Protein AF-A0A812P8D4-F1 (afdb_monomer_lite)

Sequence (236 aa):
AAAAAAARRVVSSLGTEASYVTLGQAGAQQSFLAECPEEKAFQLVPHWAESGLGGSDLPGGADVEECEAIGGYLGDAFVVLADAPEETLAIAGEQGAALVPVFAGTPPPQVLPVRAPWFATQEQWKLLLDQGASPDKVAAACASVLTTFGAHHKAVAEPENCDELWYADPDADRWAQLAETGAQPPPDVSKGNLRLQGSFSGKATTHSHQMDVNVGVDFEMPSKVAAKTMKQLSDS

Structure (mmCIF, N/CA/C/O backbone):
data_AF-A0A812P8D4-F1
#
_entry.id   AF-A0A812P8D4-F1
#
loop_
_atom_site.group_PDB
_atom_site.id
_atom_site.type_symbol
_atom_site.label_atom_id
_atom_site.label_alt_id
_atom_site.label_comp_id
_atom_site.label_asym_id
_atom_site.label_entity_id
_atom_site.label_seq_id
_atom_site.pdbx_PDB_ins_code
_atom_site.Cartn_x
_atom_site.Cartn_y
_atom_site.Cartn_z
_atom_site.occupancy
_atom_site.B_iso_or_equiv
_atom_site.auth_seq_id
_atom_site.auth_comp_id
_atom_site.auth_asym_id
_atom_site.auth_atom_id
_atom_site.pdbx_PDB_model_num
ATOM 1 N N . ALA A 1 1 ? 9.602 13.098 4.456 1.00 85.69 1 ALA A N 1
ATOM 2 C CA . ALA A 1 1 ? 9.269 12.968 5.896 1.00 85.69 1 ALA A CA 1
ATOM 3 C C . ALA A 1 1 ? 8.082 12.031 6.128 1.00 85.69 1 ALA A C 1
ATOM 5 O O . ALA A 1 1 ? 8.255 11.051 6.838 1.00 85.69 1 ALA A O 1
ATOM 6 N N . ALA A 1 2 ? 6.917 12.288 5.517 1.00 90.81 2 ALA A N 1
ATOM 7 C CA . ALA A 1 2 ? 5.731 11.432 5.647 1.00 90.81 2 ALA A CA 1
ATOM 8 C C . ALA A 1 2 ? 5.973 9.975 5.221 1.00 90.81 2 ALA A C 1
ATOM 10 O O . ALA A 1 2 ? 5.689 9.072 5.998 1.00 90.81 2 ALA A O 1
ATOM 11 N N . ALA A 1 3 ? 6.594 9.762 4.053 1.00 92.94 3 ALA A N 1
ATOM 12 C CA . ALA A 1 3 ? 6.932 8.428 3.551 1.00 92.94 3 ALA A CA 1
ATOM 13 C C . ALA A 1 3 ? 7.802 7.619 4.535 1.00 92.94 3 ALA A C 1
ATOM 15 O O . ALA A 1 3 ? 7.437 6.511 4.902 1.00 92.94 3 ALA A O 1
ATOM 16 N N . ALA A 1 4 ? 8.890 8.207 5.047 1.00 94.94 4 ALA A N 1
ATOM 17 C CA . ALA A 1 4 ? 9.755 7.554 6.036 1.00 94.94 4 ALA A CA 1
ATOM 18 C C . ALA A 1 4 ? 9.031 7.263 7.366 1.00 94.94 4 ALA A C 1
ATOM 20 O O . ALA A 1 4 ? 9.201 6.204 7.966 1.00 94.94 4 ALA A O 1
ATOM 21 N N . ALA A 1 5 ? 8.195 8.192 7.846 1.00 96.00 5 ALA A N 1
ATOM 22 C CA . ALA A 1 5 ? 7.408 7.966 9.057 1.00 96.00 5 ALA A CA 1
ATOM 23 C C . ALA A 1 5 ? 6.414 6.807 8.873 1.00 96.00 5 ALA A C 1
ATOM 25 O O . ALA A 1 5 ? 6.307 5.954 9.757 1.00 96.00 5 ALA A O 1
ATOM 26 N N . ALA A 1 6 ? 5.729 6.762 7.725 1.00 95.06 6 ALA A N 1
ATOM 27 C CA . ALA A 1 6 ? 4.832 5.674 7.358 1.00 95.06 6 ALA A CA 1
ATOM 28 C C . ALA A 1 6 ? 5.590 4.346 7.286 1.00 95.06 6 ALA A C 1
ATOM 30 O O . ALA A 1 6 ? 5.195 3.410 7.972 1.00 95.06 6 ALA A O 1
ATOM 31 N N . ALA A 1 7 ? 6.716 4.294 6.570 1.00 95.75 7 ALA A N 1
ATOM 32 C CA . ALA A 1 7 ? 7.549 3.101 6.454 1.00 95.75 7 ALA A CA 1
ATOM 33 C C . ALA A 1 7 ? 7.937 2.531 7.822 1.00 95.75 7 ALA A C 1
ATOM 35 O O . ALA A 1 7 ? 7.608 1.384 8.112 1.00 95.75 7 ALA A O 1
ATOM 36 N N . ARG A 1 8 ? 8.504 3.350 8.721 1.00 97.12 8 ARG A N 1
ATOM 37 C CA . ARG A 1 8 ? 8.854 2.909 10.084 1.00 97.12 8 ARG A CA 1
ATOM 38 C C . ARG A 1 8 ? 7.685 2.273 10.822 1.00 97.12 8 ARG A C 1
ATOM 40 O O . ARG A 1 8 ? 7.847 1.237 11.461 1.00 97.12 8 ARG A O 1
ATOM 47 N N . ARG A 1 9 ? 6.510 2.908 10.767 1.00 97.50 9 ARG A N 1
ATOM 48 C CA . ARG A 1 9 ? 5.313 2.426 11.468 1.00 97.50 9 ARG A CA 1
ATOM 49 C C . ARG A 1 9 ? 4.752 1.160 10.836 1.00 97.50 9 ARG A C 1
ATOM 51 O O . ARG A 1 9 ? 4.328 0.266 11.568 1.00 97.50 9 ARG A O 1
ATOM 58 N N . VAL A 1 10 ? 4.755 1.074 9.510 1.00 96.50 10 VAL A N 1
ATOM 59 C CA . VAL A 1 10 ? 4.272 -0.092 8.764 1.00 96.50 10 VAL A CA 1
ATOM 60 C C . VAL A 1 10 ? 5.186 -1.287 9.018 1.00 96.50 10 VAL A C 1
ATOM 62 O O . VAL A 1 10 ? 4.693 -2.332 9.430 1.00 96.50 10 VAL A O 1
ATOM 65 N N . VAL A 1 11 ? 6.503 -1.113 8.895 1.00 96.31 11 VAL A N 1
ATOM 66 C CA . VAL A 1 11 ? 7.512 -2.142 9.203 1.00 96.31 11 VAL A CA 1
ATOM 67 C C . VAL A 1 11 ? 7.374 -2.640 10.639 1.00 96.31 11 VAL A C 1
ATOM 69 O O . VAL A 1 11 ? 7.309 -3.845 10.867 1.00 96.31 11 VAL A O 1
ATOM 72 N N . SER A 1 12 ? 7.231 -1.737 11.618 1.00 96.69 12 SER A N 1
ATOM 73 C CA . SER A 1 12 ? 7.064 -2.159 13.015 1.00 96.69 12 SER A CA 1
ATOM 74 C C . SER A 1 12 ? 5.757 -2.911 13.284 1.00 96.69 12 SER A C 1
ATOM 76 O O . SER A 1 12 ? 5.695 -3.669 14.246 1.00 96.69 12 SER A O 1
ATOM 78 N N . SER A 1 13 ? 4.709 -2.670 12.486 1.00 96.25 13 SER A N 1
ATOM 79 C CA . SER A 1 13 ? 3.371 -3.232 12.732 1.00 96.25 13 SER A CA 1
ATOM 80 C C . SER A 1 13 ? 3.123 -4.536 11.976 1.00 96.25 13 SER A C 1
ATOM 82 O O . SER A 1 13 ? 2.518 -5.446 12.533 1.00 96.25 13 SER A O 1
ATOM 84 N N . LEU A 1 14 ? 3.598 -4.644 10.731 1.00 93.94 14 LEU A N 1
ATOM 85 C CA . LEU A 1 14 ? 3.427 -5.844 9.902 1.00 93.94 14 LEU A CA 1
ATOM 86 C C . LEU A 1 14 ? 4.504 -6.908 10.168 1.00 93.94 14 LEU A C 1
ATOM 88 O O . LEU A 1 14 ? 4.294 -8.084 9.876 1.00 93.94 14 LEU A O 1
ATOM 92 N N . GLY A 1 15 ? 5.647 -6.520 10.740 1.00 91.44 15 GLY A N 1
ATOM 93 C CA . GLY A 1 15 ? 6.720 -7.446 11.089 1.00 91.44 15 GLY A CA 1
ATOM 94 C C . GLY A 1 15 ? 7.331 -8.136 9.865 1.00 91.44 15 GLY A C 1
ATOM 95 O O . GLY A 1 15 ? 7.587 -7.507 8.843 1.00 91.44 15 GLY A O 1
ATOM 96 N N . THR A 1 16 ? 7.59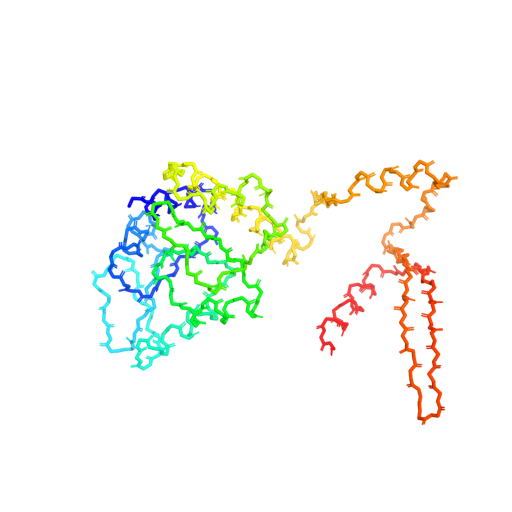6 -9.439 9.979 1.00 91.38 16 THR A N 1
ATOM 97 C CA . THR A 1 16 ? 8.313 -10.236 8.964 1.00 91.38 16 THR A CA 1
ATOM 98 C C . THR A 1 16 ? 7.442 -10.740 7.816 1.00 91.38 16 THR A C 1
ATOM 100 O O . THR A 1 16 ? 7.966 -11.330 6.869 1.00 91.38 16 THR A O 1
ATOM 103 N N . GLU A 1 17 ? 6.131 -10.531 7.895 1.00 89.44 17 GLU A N 1
ATOM 104 C CA . GLU A 1 17 ? 5.157 -11.088 6.951 1.00 89.44 17 GLU A CA 1
ATOM 105 C C . GLU A 1 17 ? 5.049 -10.267 5.659 1.00 89.44 17 GLU A C 1
ATOM 107 O O . GLU A 1 17 ? 4.579 -10.773 4.646 1.00 89.44 17 GLU A O 1
ATOM 112 N N . ALA A 1 18 ? 5.509 -9.013 5.669 1.00 94.62 18 ALA A N 1
ATOM 113 C CA . ALA A 1 18 ? 5.430 -8.123 4.517 1.00 94.62 18 ALA A CA 1
ATOM 114 C C . ALA A 1 18 ? 6.727 -8.118 3.691 1.00 94.62 18 ALA A C 1
ATOM 116 O O . ALA A 1 18 ? 7.834 -8.251 4.223 1.00 94.62 18 ALA A O 1
ATOM 117 N N . SER A 1 19 ? 6.567 -7.915 2.385 1.00 96.75 19 SER A N 1
ATOM 118 C CA . SER A 1 19 ? 7.623 -7.495 1.463 1.00 96.75 19 SER A CA 1
ATOM 119 C C . SER A 1 19 ? 7.234 -6.142 0.874 1.00 96.75 19 SER A C 1
ATOM 121 O O . SER A 1 19 ? 6.054 -5.872 0.652 1.00 96.75 19 SER A O 1
ATOM 123 N N . TYR A 1 20 ? 8.221 -5.289 0.635 1.00 96.81 20 TYR A N 1
ATOM 124 C CA . TYR A 1 20 ? 8.037 -3.909 0.204 1.00 96.81 20 TYR A CA 1
ATOM 125 C C . TYR A 1 20 ? 8.597 -3.755 -1.199 1.00 96.81 20 TYR A C 1
ATOM 127 O O . TYR A 1 20 ? 9.785 -3.980 -1.409 1.00 96.81 20 TYR A O 1
ATOM 135 N N . VAL A 1 21 ? 7.752 -3.371 -2.149 1.00 96.81 21 VAL A N 1
ATOM 136 C CA . VAL A 1 21 ? 8.140 -3.159 -3.546 1.00 96.81 21 VAL A CA 1
ATOM 137 C C . VAL A 1 21 ? 7.928 -1.688 -3.888 1.00 96.81 21 VAL A C 1
ATOM 139 O O . VAL A 1 21 ? 6.885 -1.126 -3.552 1.00 96.81 21 VAL A O 1
ATOM 142 N N . THR A 1 22 ? 8.901 -1.051 -4.539 1.00 95.69 22 THR A N 1
ATOM 143 C CA . THR A 1 22 ? 8.714 0.275 -5.156 1.00 95.69 22 THR A CA 1
ATOM 144 C C . THR A 1 22 ? 9.184 0.279 -6.607 1.00 95.69 22 THR A C 1
ATOM 146 O O . THR A 1 22 ? 9.680 -0.736 -7.084 1.00 95.69 22 THR A O 1
ATOM 149 N N . LEU A 1 23 ? 9.017 1.393 -7.320 1.00 94.06 23 LEU A N 1
ATOM 150 C CA . LEU A 1 23 ? 9.326 1.531 -8.749 1.00 94.06 23 LEU A CA 1
ATOM 151 C C . LEU A 1 23 ? 10.733 2.109 -8.996 1.00 94.06 23 LEU A C 1
ATOM 153 O O . LEU A 1 23 ? 11.000 2.690 -10.047 1.00 94.06 23 LEU A O 1
ATOM 157 N N . GLY A 1 24 ? 11.625 2.041 -8.002 1.00 88.44 24 GLY A N 1
ATOM 158 C CA . GLY A 1 24 ? 13.007 2.503 -8.140 1.00 88.44 24 GLY A CA 1
ATOM 159 C C . GLY A 1 24 ? 13.172 4.022 -8.246 1.00 88.44 24 GLY A C 1
ATOM 160 O O . GLY A 1 24 ? 14.229 4.489 -8.668 1.00 88.44 24 GLY A O 1
ATOM 161 N N . GLN A 1 25 ? 12.163 4.820 -7.877 1.00 89.31 25 GLN A N 1
ATOM 162 C CA . GLN A 1 25 ? 12.226 6.278 -8.014 1.00 89.31 25 GLN A CA 1
ATOM 163 C C . GLN A 1 25 ? 12.867 6.951 -6.785 1.00 89.31 25 GLN A C 1
ATOM 165 O O . GLN A 1 25 ? 12.630 6.593 -5.626 1.00 89.31 25 GLN A O 1
ATOM 170 N N . ALA A 1 26 ? 13.688 7.974 -7.024 1.00 91.00 26 ALA A N 1
ATOM 171 C CA . ALA A 1 26 ? 14.277 8.775 -5.951 1.00 91.00 26 ALA A CA 1
ATOM 172 C C . ALA A 1 26 ? 13.212 9.600 -5.198 1.00 91.00 26 ALA A C 1
ATOM 174 O O . ALA A 1 26 ? 12.116 9.850 -5.692 1.00 91.00 26 ALA A O 1
ATOM 175 N N . GLY A 1 27 ? 13.546 10.074 -3.994 1.00 92.75 27 GLY A N 1
ATOM 176 C CA . GLY A 1 27 ? 12.657 10.937 -3.211 1.00 92.75 27 GLY A CA 1
ATOM 177 C C . GLY A 1 27 ? 11.802 10.166 -2.209 1.00 92.75 27 GLY A C 1
ATOM 178 O O . GLY A 1 27 ? 12.324 9.673 -1.204 1.00 92.75 27 GLY A O 1
ATOM 179 N N . ALA A 1 28 ? 10.483 10.123 -2.409 1.00 91.62 28 ALA A N 1
ATOM 180 C CA . ALA A 1 28 ? 9.564 9.581 -1.410 1.00 91.62 28 ALA A CA 1
ATOM 181 C C . ALA A 1 28 ? 9.652 8.047 -1.298 1.00 91.62 28 ALA A C 1
ATOM 183 O O . ALA A 1 28 ? 9.712 7.540 -0.177 1.00 91.62 28 ALA A O 1
ATOM 184 N N . GLN A 1 29 ? 9.772 7.333 -2.424 1.00 92.38 29 GLN A N 1
ATOM 185 C CA . GLN A 1 29 ? 9.980 5.877 -2.450 1.00 92.38 29 GLN A CA 1
ATOM 186 C C . GLN A 1 29 ? 11.332 5.491 -1.832 1.00 92.38 29 GLN A C 1
ATOM 188 O O . GLN A 1 29 ? 11.383 4.660 -0.928 1.00 92.38 29 GLN A O 1
ATOM 193 N N . GLN A 1 30 ? 12.416 6.184 -2.204 1.00 94.19 30 GLN A N 1
ATOM 194 C CA . GLN A 1 30 ? 13.725 6.025 -1.557 1.00 94.19 30 GLN A CA 1
ATOM 195 C C . GLN A 1 30 ? 13.661 6.255 -0.037 1.00 94.19 30 GLN A C 1
ATOM 197 O O . GLN A 1 30 ? 14.233 5.486 0.732 1.00 94.19 30 GLN A O 1
ATOM 202 N N . SER A 1 31 ? 12.950 7.298 0.411 1.00 9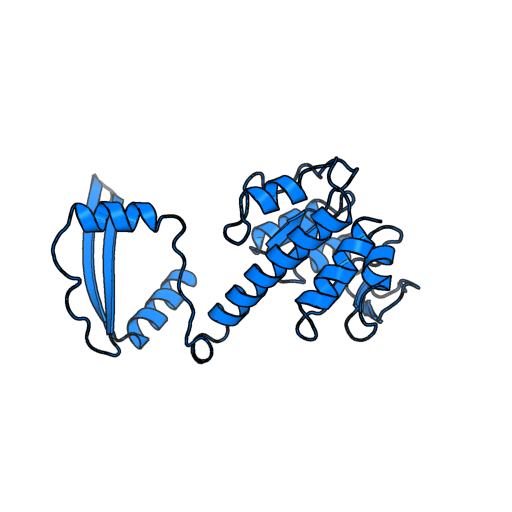4.44 31 SER A N 1
ATOM 203 C CA . SER A 1 31 ? 12.772 7.585 1.843 1.00 94.44 31 SER A CA 1
ATOM 204 C C . SER A 1 31 ? 11.959 6.509 2.564 1.00 94.44 31 SER A C 1
ATOM 206 O O . SER A 1 31 ? 12.136 6.325 3.763 1.00 94.44 31 SER A O 1
ATOM 208 N N . PHE A 1 32 ? 11.034 5.850 1.866 1.00 94.25 32 PHE A N 1
ATOM 209 C CA . PHE A 1 32 ? 10.252 4.745 2.410 1.00 94.25 32 PHE A CA 1
ATOM 210 C C . PHE A 1 32 ? 11.129 3.494 2.559 1.00 94.25 32 PHE A C 1
ATOM 212 O O . PHE A 1 32 ? 11.212 2.915 3.640 1.00 94.25 32 PHE A O 1
ATOM 219 N N . LEU A 1 33 ? 11.842 3.116 1.497 1.00 94.25 33 LEU A N 1
ATOM 220 C CA . LEU A 1 33 ? 12.683 1.919 1.489 1.00 94.25 33 LEU A CA 1
ATOM 221 C C . LEU A 1 33 ? 13.874 1.997 2.438 1.00 94.25 33 LEU A C 1
ATOM 223 O O . LEU A 1 33 ? 14.249 0.977 3.000 1.00 94.25 33 LEU A O 1
ATOM 227 N N . ALA A 1 34 ? 14.421 3.189 2.684 1.00 95.69 34 ALA A N 1
ATOM 228 C CA . ALA A 1 34 ? 15.500 3.381 3.656 1.00 95.69 34 ALA A CA 1
ATOM 229 C C . ALA A 1 34 ? 15.132 2.954 5.092 1.00 95.69 34 ALA A C 1
ATOM 231 O O . ALA A 1 34 ? 16.017 2.765 5.922 1.00 95.69 34 ALA A O 1
ATOM 232 N N . GLU A 1 35 ? 13.840 2.821 5.398 1.00 96.50 35 GLU A N 1
ATOM 233 C CA . GLU A 1 35 ? 13.339 2.390 6.707 1.00 96.50 35 GLU A CA 1
ATOM 234 C C . GLU A 1 35 ? 12.885 0.918 6.709 1.00 96.50 35 GLU A C 1
ATOM 236 O O . GLU A 1 35 ? 12.451 0.410 7.745 1.00 96.50 35 GLU A O 1
ATOM 241 N N . CYS A 1 36 ? 12.944 0.238 5.559 1.00 96.38 36 CYS A N 1
ATOM 242 C CA . CYS A 1 36 ? 12.553 -1.160 5.403 1.00 96.38 36 CYS A CA 1
ATOM 243 C C . CYS A 1 36 ? 13.761 -2.096 5.601 1.00 96.38 36 CYS A C 1
ATOM 245 O O . CYS A 1 36 ? 14.886 -1.710 5.280 1.00 96.38 36 CYS A O 1
ATOM 247 N N . PRO A 1 37 ? 13.560 -3.334 6.096 1.00 96.50 37 PRO A N 1
ATOM 248 C CA . PRO A 1 37 ? 14.617 -4.345 6.119 1.00 96.50 37 PRO A CA 1
ATOM 249 C C . PRO A 1 37 ? 15.098 -4.652 4.697 1.00 96.50 37 PRO A C 1
ATOM 251 O O . PRO A 1 37 ? 14.277 -4.864 3.802 1.00 96.50 37 PRO A O 1
ATOM 254 N N . GLU A 1 38 ? 16.413 -4.680 4.488 1.00 95.12 38 GLU A N 1
ATOM 255 C CA . GLU A 1 38 ? 17.032 -4.799 3.161 1.00 95.12 38 GLU A CA 1
ATOM 256 C C . GLU A 1 38 ? 16.612 -6.090 2.441 1.00 95.12 38 GLU A C 1
ATOM 258 O O . GLU A 1 38 ? 16.323 -6.082 1.248 1.00 95.12 38 GLU A O 1
ATOM 263 N N . GLU A 1 39 ? 16.468 -7.187 3.183 1.00 96.06 39 GLU A N 1
ATOM 264 C CA . GLU A 1 39 ? 16.040 -8.497 2.688 1.00 96.06 39 GLU A CA 1
ATOM 265 C C . GLU A 1 39 ? 14.548 -8.580 2.313 1.00 96.06 39 GLU A C 1
ATOM 267 O O . GLU A 1 39 ? 14.100 -9.580 1.748 1.00 96.06 39 GLU A O 1
ATOM 272 N N . LYS A 1 40 ? 13.769 -7.544 2.639 1.00 96.50 40 LYS A N 1
ATOM 273 C CA . LYS A 1 40 ? 12.338 -7.413 2.320 1.00 96.50 40 LYS A CA 1
ATOM 274 C C . LYS A 1 40 ? 12.049 -6.244 1.381 1.00 96.50 40 LYS A C 1
ATOM 276 O O . LYS A 1 40 ? 10.888 -6.026 1.044 1.00 96.50 40 LYS A O 1
ATOM 281 N N . ALA A 1 41 ? 13.070 -5.486 1.003 1.00 96.94 41 ALA A N 1
ATOM 282 C CA . ALA A 1 41 ? 12.980 -4.285 0.194 1.00 96.94 41 ALA A CA 1
ATOM 283 C C . ALA A 1 41 ? 13.346 -4.607 -1.260 1.00 96.94 41 ALA A C 1
ATOM 285 O O . ALA A 1 41 ? 14.463 -5.042 -1.538 1.00 96.94 41 ALA A O 1
ATOM 286 N N . PHE A 1 42 ? 12.420 -4.368 -2.185 1.00 97.81 42 PHE A N 1
ATOM 287 C CA . PHE A 1 42 ? 12.583 -4.647 -3.608 1.00 97.81 42 PHE A CA 1
ATOM 288 C C . PHE A 1 42 ? 12.296 -3.413 -4.463 1.00 97.81 42 PHE A C 1
ATOM 290 O O . PHE A 1 42 ? 11.411 -2.609 -4.160 1.00 97.81 42 PHE A O 1
ATOM 297 N N . GLN A 1 43 ? 13.031 -3.296 -5.561 1.00 97.12 43 GLN A N 1
ATOM 298 C CA . GLN A 1 43 ? 12.927 -2.205 -6.523 1.00 97.12 43 GLN A CA 1
ATOM 299 C C . GLN A 1 43 ? 12.569 -2.765 -7.893 1.00 97.12 43 GLN A C 1
ATOM 301 O O . GLN A 1 43 ? 13.416 -3.361 -8.548 1.00 97.12 43 GLN A O 1
ATOM 306 N N . LEU A 1 44 ? 11.330 -2.589 -8.338 1.00 97.31 44 LEU A N 1
ATOM 307 C CA . LEU A 1 44 ? 10.934 -2.950 -9.691 1.00 97.31 44 LEU A CA 1
ATOM 308 C C . LEU A 1 44 ? 11.578 -1.973 -10.679 1.00 97.31 44 LEU A C 1
ATOM 310 O O . LEU A 1 44 ? 11.277 -0.780 -10.659 1.00 97.31 44 LEU A O 1
ATOM 314 N N . VAL A 1 45 ? 12.473 -2.488 -11.517 1.00 97.25 45 VAL A N 1
ATOM 315 C CA . VAL A 1 45 ? 13.233 -1.702 -12.498 1.00 97.25 45 VAL A CA 1
ATOM 316 C C . VAL A 1 45 ? 13.270 -2.408 -13.854 1.00 97.25 45 VAL A C 1
ATOM 318 O O . VAL A 1 45 ? 13.201 -3.639 -13.888 1.00 97.25 45 VAL A O 1
ATOM 321 N N . PRO A 1 46 ? 13.447 -1.675 -14.971 1.00 97.69 46 PRO A N 1
ATOM 322 C CA . PRO A 1 46 ? 13.631 -2.293 -16.281 1.00 97.69 46 PRO A CA 1
ATOM 323 C C . PRO A 1 46 ? 14.799 -3.283 -16.285 1.00 97.69 46 PRO A C 1
ATOM 325 O O . PRO A 1 46 ? 15.801 -3.069 -15.606 1.00 97.69 46 PRO A O 1
ATOM 328 N N . HIS A 1 47 ? 14.734 -4.328 -17.114 1.00 97.12 47 HIS A N 1
ATOM 329 C CA . HIS A 1 47 ? 15.751 -5.397 -17.147 1.00 97.12 47 HIS A CA 1
ATOM 330 C C . HIS A 1 47 ? 17.197 -4.944 -17.443 1.00 97.12 47 HIS A C 1
ATOM 332 O O . HIS A 1 47 ? 18.134 -5.721 -17.268 1.00 97.12 47 HIS A O 1
ATOM 338 N N . TRP A 1 48 ? 17.380 -3.727 -17.952 1.00 96.06 48 TRP A N 1
ATOM 339 C CA . TRP A 1 48 ? 18.677 -3.126 -18.276 1.00 96.06 48 TRP A CA 1
ATOM 340 C C . TRP A 1 48 ? 19.122 -2.057 -17.269 1.00 96.06 48 TRP A C 1
ATOM 342 O O . TRP A 1 48 ? 20.202 -1.489 -17.434 1.00 96.06 48 TRP A O 1
ATOM 352 N N . ALA A 1 49 ? 18.291 -1.744 -16.275 1.00 96.19 49 ALA A N 1
ATOM 353 C CA . ALA A 1 49 ? 18.525 -0.686 -15.307 1.00 96.19 49 ALA A CA 1
ATOM 354 C C . ALA A 1 49 ? 18.955 -1.251 -13.947 1.00 96.19 49 ALA A C 1
ATOM 356 O O . ALA A 1 49 ? 18.634 -2.382 -13.592 1.00 96.19 49 ALA A O 1
ATOM 357 N N . GLU A 1 50 ? 19.650 -0.417 -13.179 1.00 95.62 50 GLU A N 1
ATOM 358 C CA . GLU A 1 50 ? 19.931 -0.628 -11.759 1.00 95.62 50 GLU A CA 1
ATOM 359 C C . GLU A 1 50 ? 19.379 0.583 -11.005 1.00 95.62 50 GLU A C 1
ATOM 361 O O . GLU A 1 50 ? 19.549 1.722 -11.460 1.00 95.62 50 GLU A O 1
ATOM 366 N N . SER A 1 51 ? 18.710 0.371 -9.871 1.00 94.00 51 SER A N 1
ATOM 367 C CA . SER A 1 51 ? 18.131 1.491 -9.117 1.00 94.00 51 SER A CA 1
ATOM 368 C C . SER A 1 51 ? 19.216 2.325 -8.430 1.00 94.00 51 SER A C 1
ATOM 370 O O . SER A 1 51 ? 19.091 3.543 -8.298 1.00 94.00 51 SER A O 1
ATOM 372 N N . GLY A 1 52 ? 20.286 1.667 -7.965 1.00 92.69 52 GLY A N 1
ATOM 373 C CA . GLY A 1 52 ? 21.283 2.271 -7.075 1.00 92.69 52 GLY A CA 1
ATOM 374 C C . GLY A 1 52 ? 20.701 2.712 -5.725 1.00 92.69 52 GLY A C 1
ATOM 375 O O . GLY A 1 52 ? 21.324 3.489 -4.996 1.00 92.69 52 GLY A O 1
ATOM 376 N N . LEU A 1 53 ? 19.493 2.253 -5.401 1.00 89.19 53 LEU A N 1
ATOM 377 C CA . LEU A 1 53 ? 18.795 2.506 -4.151 1.00 89.19 53 LEU A CA 1
ATOM 378 C C . LEU A 1 53 ? 18.950 1.281 -3.232 1.00 89.19 53 LEU A C 1
ATOM 380 O O . LEU A 1 53 ? 19.336 0.206 -3.677 1.00 89.19 53 LEU A O 1
ATOM 384 N N . GLY A 1 54 ? 18.688 1.438 -1.931 1.00 90.00 54 GLY A N 1
ATOM 385 C CA . GLY A 1 54 ? 18.750 0.310 -0.991 1.00 90.00 54 GLY A CA 1
ATOM 386 C C . GLY A 1 54 ? 17.720 -0.785 -1.309 1.00 90.00 54 GLY A C 1
ATOM 387 O O . GLY A 1 54 ? 16.665 -0.489 -1.875 1.00 90.00 54 GLY A O 1
ATOM 388 N N . GLY A 1 55 ? 18.015 -2.022 -0.897 1.00 94.56 55 GLY A N 1
ATOM 389 C CA . GLY A 1 55 ? 17.217 -3.212 -1.210 1.00 94.56 55 GLY A CA 1
ATOM 390 C C . GLY A 1 55 ? 17.764 -3.998 -2.406 1.00 94.56 55 GLY A C 1
ATOM 391 O O . GLY A 1 55 ? 18.905 -3.808 -2.820 1.00 94.56 55 GLY A O 1
ATOM 392 N N . SER A 1 56 ? 16.949 -4.909 -2.940 1.00 97.31 56 SER A N 1
ATOM 393 C CA . SER A 1 56 ? 17.276 -5.719 -4.120 1.00 97.31 56 SER A CA 1
ATOM 394 C C . SER A 1 56 ? 16.527 -5.235 -5.360 1.00 97.31 56 SER A C 1
ATOM 396 O O . SER A 1 56 ? 15.309 -5.059 -5.325 1.00 97.31 56 SER A O 1
ATOM 398 N N . ASP A 1 57 ? 17.229 -5.097 -6.480 1.00 97.44 57 ASP A N 1
ATOM 399 C CA . ASP A 1 57 ? 16.586 -4.823 -7.764 1.00 97.44 57 ASP A CA 1
ATOM 400 C C . ASP A 1 57 ? 15.819 -6.064 -8.252 1.00 97.44 57 ASP A C 1
ATOM 402 O O . ASP A 1 57 ? 16.340 -7.182 -8.294 1.00 97.44 57 ASP A O 1
ATOM 406 N N . LEU A 1 58 ? 14.554 -5.856 -8.606 1.00 97.38 58 LEU A N 1
ATOM 407 C CA . LEU A 1 58 ? 13.649 -6.825 -9.199 1.00 97.38 58 LEU A CA 1
ATOM 408 C C . LEU A 1 58 ? 13.480 -6.450 -10.680 1.00 97.38 58 LEU A C 1
ATOM 410 O O . LEU A 1 58 ? 12.671 -5.577 -10.994 1.00 97.38 58 LEU A O 1
ATOM 414 N N . PRO A 1 59 ? 14.238 -7.067 -11.603 1.00 96.69 59 PRO A N 1
ATOM 415 C CA . PRO A 1 59 ? 14.131 -6.740 -13.016 1.00 96.69 59 PRO A CA 1
ATOM 416 C C . PRO A 1 59 ? 12.758 -7.162 -13.551 1.00 96.69 59 PRO A C 1
ATOM 418 O O . PRO A 1 59 ? 12.411 -8.346 -13.535 1.00 96.69 59 PRO A O 1
ATOM 421 N N . GLY A 1 60 ? 11.989 -6.200 -14.048 1.00 94.69 60 GLY A N 1
ATOM 422 C CA . GLY A 1 60 ? 10.685 -6.406 -14.667 1.00 94.69 60 GLY A CA 1
ATOM 423 C C . GLY A 1 60 ? 10.458 -5.389 -15.778 1.00 94.69 60 GLY A C 1
ATOM 424 O O . GLY A 1 60 ? 10.841 -4.239 -15.649 1.00 94.69 60 GLY A O 1
ATOM 425 N N . GLY A 1 61 ? 9.875 -5.819 -16.894 1.00 96.75 61 GLY A N 1
ATOM 426 C CA . GLY A 1 61 ? 9.562 -4.937 -18.020 1.00 96.75 61 GLY A CA 1
ATOM 427 C C . GLY A 1 61 ? 10.754 -4.495 -18.883 1.00 96.75 61 GLY A C 1
ATOM 428 O O . GLY A 1 61 ? 11.938 -4.711 -18.582 1.00 96.75 61 GLY A O 1
ATOM 429 N N . ALA A 1 62 ? 10.423 -3.910 -20.029 1.00 97.19 62 ALA A N 1
ATOM 430 C CA . ALA A 1 62 ? 11.343 -3.356 -21.011 1.00 97.19 62 ALA A CA 1
ATOM 431 C C . ALA A 1 62 ? 11.687 -1.888 -20.741 1.00 97.19 62 ALA A C 1
ATOM 433 O O . ALA A 1 62 ? 12.779 -1.447 -21.101 1.00 97.19 62 ALA A O 1
ATOM 434 N N . ASP A 1 63 ? 10.793 -1.148 -20.090 1.00 96.69 63 ASP A N 1
ATOM 435 C CA . ASP A 1 63 ? 10.930 0.269 -19.769 1.00 96.69 63 ASP A CA 1
ATOM 436 C C . ASP A 1 63 ? 10.138 0.640 -18.500 1.00 96.69 63 ASP A C 1
ATOM 438 O O . ASP A 1 63 ? 9.603 -0.225 -17.805 1.00 96.69 63 ASP A O 1
ATOM 442 N N . VAL A 1 64 ? 10.139 1.932 -18.153 1.00 94.38 64 VAL A N 1
ATOM 443 C CA . VAL A 1 64 ? 9.499 2.459 -16.936 1.00 94.38 64 VAL A CA 1
ATOM 444 C C . VAL A 1 64 ? 7.978 2.305 -16.978 1.00 94.38 64 VAL A C 1
ATOM 446 O O . VAL A 1 64 ? 7.385 1.988 -15.954 1.00 94.38 64 VAL A O 1
ATOM 449 N N . GLU A 1 65 ? 7.356 2.484 -18.142 1.00 95.88 65 GLU A N 1
ATOM 450 C CA . GLU A 1 65 ? 5.901 2.388 -18.309 1.00 95.88 65 GLU A CA 1
ATOM 451 C C . GLU A 1 65 ? 5.435 0.940 -18.099 1.00 95.88 65 GLU A C 1
ATOM 453 O O . GLU A 1 65 ? 4.499 0.677 -17.344 1.00 95.88 65 GLU A O 1
ATOM 458 N N . GLU A 1 66 ? 6.165 -0.032 -18.655 1.00 96.81 66 GLU A N 1
ATOM 459 C CA . GLU A 1 66 ? 5.889 -1.447 -18.403 1.00 96.81 66 GLU A CA 1
ATOM 460 C C . GLU A 1 66 ? 6.137 -1.829 -16.933 1.00 96.81 66 GLU A C 1
ATOM 462 O O . GLU A 1 66 ? 5.372 -2.612 -16.368 1.00 96.81 66 GLU A O 1
ATOM 467 N N . CYS A 1 67 ? 7.152 -1.252 -16.275 1.00 96.62 67 CYS A N 1
ATOM 468 C CA . CYS A 1 67 ? 7.344 -1.426 -14.829 1.00 96.62 67 CYS A CA 1
ATOM 469 C C . CYS A 1 67 ? 6.154 -0.888 -14.030 1.00 96.62 67 CYS A C 1
ATOM 471 O O . CYS A 1 67 ? 5.694 -1.552 -13.108 1.00 96.62 67 CYS A O 1
ATOM 473 N N . GLU A 1 68 ? 5.648 0.298 -14.362 1.00 94.75 68 GLU A N 1
ATOM 474 C CA . GLU A 1 68 ? 4.491 0.908 -13.699 1.00 94.75 68 GLU A CA 1
ATOM 475 C C . GLU A 1 68 ? 3.233 0.046 -13.852 1.00 94.75 68 GLU A C 1
ATOM 477 O O . GLU A 1 68 ? 2.517 -0.181 -12.868 1.00 94.75 68 GLU A O 1
ATOM 482 N N . ALA A 1 69 ? 3.008 -0.500 -15.049 1.00 95.25 69 ALA A N 1
ATOM 483 C CA . ALA A 1 69 ? 1.922 -1.434 -15.311 1.00 95.25 69 ALA A CA 1
ATOM 484 C C . ALA A 1 69 ? 2.081 -2.730 -14.499 1.00 95.25 69 ALA A C 1
ATOM 486 O O . ALA A 1 69 ? 1.155 -3.126 -13.792 1.00 95.25 69 ALA A O 1
ATOM 487 N N . ILE A 1 70 ? 3.262 -3.364 -14.537 1.00 96.19 70 ILE A N 1
ATOM 488 C CA . ILE A 1 70 ? 3.577 -4.566 -13.744 1.00 96.19 70 ILE A CA 1
ATOM 489 C C . ILE A 1 70 ? 3.397 -4.285 -12.249 1.00 96.19 70 ILE A C 1
ATOM 491 O O . ILE A 1 70 ? 2.810 -5.098 -11.539 1.00 96.19 70 ILE A O 1
ATOM 495 N N . GLY A 1 71 ? 3.850 -3.126 -11.774 1.00 95.12 71 GLY A N 1
ATOM 496 C CA . GLY A 1 71 ? 3.712 -2.687 -10.390 1.00 95.12 71 GLY A CA 1
ATOM 497 C C . GLY A 1 71 ? 2.258 -2.649 -9.929 1.00 95.12 71 GLY A C 1
ATOM 498 O O . GLY A 1 71 ? 1.979 -3.033 -8.800 1.00 95.12 71 GLY A O 1
ATOM 499 N N . GLY A 1 72 ? 1.321 -2.286 -10.810 1.00 94.50 72 GLY A N 1
ATOM 500 C CA . GLY A 1 72 ? -0.115 -2.298 -10.509 1.00 94.50 72 GLY A CA 1
ATOM 501 C C . GLY A 1 72 ? -0.673 -3.701 -10.251 1.00 94.50 72 GLY A C 1
ATOM 502 O O . GLY A 1 72 ? -1.653 -3.847 -9.526 1.00 94.50 72 GLY A O 1
ATOM 503 N N . TYR A 1 73 ? -0.028 -4.738 -10.793 1.00 95.75 73 TYR A N 1
ATOM 504 C CA . TYR A 1 73 ? -0.360 -6.145 -10.543 1.00 95.75 73 TYR A CA 1
ATOM 505 C C . TYR A 1 73 ? 0.427 -6.757 -9.375 1.00 95.75 73 TYR A C 1
ATOM 507 O O . TYR A 1 73 ? 0.120 -7.869 -8.942 1.00 95.75 73 TYR A O 1
ATOM 515 N N . LEU A 1 74 ? 1.457 -6.071 -8.875 1.00 91.44 74 LEU A N 1
ATOM 516 C CA . LEU A 1 74 ? 2.327 -6.559 -7.812 1.00 91.44 74 LEU A CA 1
ATOM 517 C C . LEU A 1 74 ? 1.922 -5.957 -6.464 1.00 91.44 74 LEU A C 1
ATOM 519 O O . LEU A 1 74 ? 2.434 -4.921 -6.050 1.00 91.44 74 LEU A O 1
ATOM 523 N N . GLY A 1 75 ? 1.055 -6.664 -5.740 1.00 91.06 75 GLY A N 1
ATOM 524 C CA . GLY A 1 75 ? 0.827 -6.428 -4.316 1.00 91.06 75 GLY A CA 1
ATOM 525 C C . GLY A 1 75 ? -0.638 -6.443 -3.900 1.00 91.06 75 GLY A C 1
ATOM 526 O O . GLY A 1 75 ? -1.533 -6.095 -4.663 1.00 91.06 75 GLY A O 1
ATOM 527 N N . ASP A 1 76 ? -0.865 -6.806 -2.640 1.00 94.69 76 ASP A N 1
ATOM 528 C CA . ASP A 1 76 ? -2.203 -6.825 -2.039 1.00 94.69 76 ASP A CA 1
ATOM 529 C C . ASP A 1 76 ? -2.615 -5.440 -1.503 1.00 94.69 76 ASP A C 1
ATOM 531 O O . ASP A 1 76 ? -3.800 -5.143 -1.336 1.00 94.69 76 ASP A O 1
ATOM 535 N N . ALA A 1 77 ? -1.635 -4.576 -1.211 1.00 95.75 77 ALA A N 1
ATOM 536 C CA . ALA A 1 77 ? -1.841 -3.249 -0.643 1.00 95.75 77 ALA A CA 1
ATOM 537 C C . ALA A 1 77 ? -0.785 -2.244 -1.119 1.00 95.75 77 ALA A C 1
ATOM 539 O O . ALA A 1 77 ? 0.394 -2.569 -1.243 1.00 95.75 77 ALA A O 1
ATOM 540 N N . PHE A 1 78 ? -1.206 -0.993 -1.301 1.00 96.12 78 PHE A N 1
ATOM 541 C CA . PHE A 1 78 ? -0.387 0.112 -1.787 1.00 96.12 78 PHE A CA 1
ATOM 542 C C . PHE A 1 78 ? -0.417 1.272 -0.796 1.00 96.12 78 PHE A C 1
ATOM 544 O O . PHE A 1 78 ? -1.481 1.790 -0.449 1.00 96.12 78 PHE A O 1
ATOM 551 N N . VAL A 1 79 ? 0.764 1.731 -0.380 1.00 95.31 79 VAL A N 1
ATOM 552 C CA . VAL A 1 79 ? 0.917 3.016 0.311 1.00 95.31 79 VAL A CA 1
ATOM 553 C C . VAL A 1 79 ? 1.029 4.101 -0.752 1.00 95.31 79 VAL A C 1
ATOM 555 O O . VAL A 1 79 ? 2.062 4.234 -1.406 1.00 95.31 79 VAL A O 1
ATOM 558 N N . VAL A 1 80 ? -0.041 4.868 -0.942 1.00 94.00 80 VAL A N 1
ATOM 559 C CA . VAL A 1 80 ? -0.132 5.832 -2.040 1.00 94.00 80 VAL A CA 1
ATOM 560 C C . VAL A 1 80 ? 0.450 7.176 -1.622 1.00 94.00 80 VAL A C 1
ATOM 562 O O . VAL A 1 80 ? -0.069 7.850 -0.731 1.00 94.00 80 VAL A O 1
ATOM 565 N N . LEU A 1 81 ? 1.531 7.568 -2.289 1.00 90.31 81 LEU A N 1
ATOM 566 C CA . LEU A 1 81 ? 2.194 8.861 -2.135 1.00 90.31 81 LEU A CA 1
ATOM 567 C C . LEU A 1 81 ? 1.681 9.841 -3.205 1.00 90.31 81 LEU A C 1
ATOM 569 O O . LEU A 1 81 ? 0.991 9.445 -4.142 1.00 90.31 81 LEU A O 1
ATOM 573 N N . ALA A 1 82 ? 1.950 11.138 -3.047 1.00 85.69 82 ALA A N 1
ATOM 574 C CA . ALA A 1 82 ? 1.352 12.164 -3.914 1.00 85.69 82 ALA A CA 1
ATOM 575 C C . ALA A 1 82 ? 1.823 12.127 -5.377 1.00 85.69 82 ALA A C 1
ATOM 577 O O . ALA A 1 82 ? 1.143 12.658 -6.247 1.00 85.69 82 ALA A O 1
ATOM 578 N N . ASP A 1 83 ? 2.973 11.515 -5.632 1.00 84.56 83 ASP A N 1
ATOM 579 C CA . ASP A 1 83 ? 3.596 11.318 -6.939 1.00 84.56 83 ASP A CA 1
ATOM 580 C C . ASP A 1 83 ? 3.358 9.909 -7.509 1.00 84.56 83 ASP A C 1
ATOM 582 O O . ASP A 1 83 ? 4.022 9.513 -8.462 1.00 84.56 83 ASP A O 1
ATOM 586 N N . ALA A 1 84 ? 2.427 9.141 -6.933 1.00 88.69 84 ALA A N 1
ATOM 587 C CA . ALA A 1 84 ? 2.119 7.801 -7.415 1.00 88.69 84 ALA A CA 1
ATOM 588 C C . ALA A 1 84 ? 1.545 7.831 -8.852 1.00 88.69 84 ALA A C 1
ATOM 590 O O . ALA A 1 84 ? 0.628 8.620 -9.111 1.00 88.69 84 ALA A O 1
ATOM 591 N N . PRO A 1 85 ? 2.025 6.961 -9.766 1.00 90.31 85 PRO A N 1
ATOM 592 C CA . PRO A 1 85 ? 1.516 6.890 -11.134 1.00 90.31 85 PRO A CA 1
ATOM 593 C C . PRO A 1 85 ? 0.032 6.513 -11.166 1.00 90.31 85 PRO A C 1
ATOM 595 O O . PRO A 1 85 ? -0.386 5.513 -10.580 1.00 90.31 85 PRO A O 1
ATOM 598 N N . GLU A 1 86 ? -0.777 7.316 -11.857 1.00 90.62 86 GLU A N 1
ATOM 599 C CA . GLU A 1 86 ? -2.235 7.142 -11.897 1.00 90.62 86 GLU A CA 1
ATOM 600 C C . GLU A 1 86 ? -2.654 5.806 -12.526 1.00 90.62 86 GLU A C 1
ATOM 602 O O . GLU A 1 86 ? -3.597 5.175 -12.050 1.00 90.62 86 GLU A O 1
ATOM 607 N N . GLU A 1 87 ? -1.927 5.344 -13.546 1.00 90.25 87 GLU A N 1
ATOM 608 C CA . GLU A 1 87 ? -2.188 4.067 -14.216 1.00 90.25 87 GLU A CA 1
ATOM 609 C C . GLU A 1 87 ? -1.928 2.870 -13.293 1.00 90.25 87 GLU A C 1
ATOM 611 O O . GLU A 1 87 ? -2.785 1.995 -13.167 1.00 90.25 87 GLU A O 1
ATOM 616 N N . THR A 1 88 ? -0.815 2.876 -12.551 1.00 92.50 88 THR A N 1
ATOM 617 C CA . THR A 1 88 ? -0.524 1.865 -11.522 1.00 92.50 88 THR A CA 1
ATOM 618 C C . THR A 1 88 ? -1.647 1.784 -10.487 1.00 92.50 88 THR A C 1
ATOM 620 O O . THR A 1 88 ? -2.082 0.689 -10.131 1.00 92.50 88 THR A O 1
ATOM 623 N N . LEU A 1 89 ? -2.150 2.932 -10.016 1.00 92.88 89 LEU A N 1
ATOM 624 C CA . LEU A 1 89 ? -3.243 2.977 -9.039 1.00 92.88 89 LEU A CA 1
ATOM 625 C C . LEU A 1 89 ? -4.571 2.482 -9.616 1.00 92.88 89 LEU A C 1
ATOM 627 O O . LEU A 1 89 ? -5.331 1.828 -8.900 1.00 92.88 89 LEU A O 1
ATOM 631 N N . ALA A 1 90 ? -4.854 2.789 -10.883 1.00 91.81 90 ALA A N 1
ATOM 632 C CA . ALA A 1 90 ? -6.044 2.306 -11.570 1.00 91.81 90 ALA A CA 1
ATOM 633 C C . ALA A 1 90 ? -6.025 0.775 -11.680 1.00 91.81 90 ALA A C 1
ATOM 635 O O . ALA A 1 90 ? -6.975 0.130 -11.237 1.00 91.81 90 ALA A O 1
ATOM 636 N N . ILE A 1 91 ? -4.916 0.197 -12.157 1.00 94.12 91 ILE A N 1
ATOM 637 C CA . ILE A 1 91 ? -4.729 -1.259 -12.256 1.00 94.12 91 ILE A CA 1
ATOM 638 C C . ILE A 1 91 ? -4.876 -1.910 -10.875 1.00 94.12 91 ILE A C 1
ATOM 640 O O . ILE A 1 91 ? -5.674 -2.832 -10.710 1.00 94.12 91 ILE A O 1
ATOM 644 N N . ALA A 1 92 ? -4.172 -1.400 -9.862 1.00 94.12 92 ALA A N 1
ATOM 645 C CA . ALA A 1 92 ? -4.243 -1.929 -8.500 1.00 94.12 92 ALA A CA 1
ATOM 646 C C . ALA A 1 92 ? -5.674 -1.879 -7.930 1.00 94.12 92 ALA A C 1
ATOM 648 O O . ALA A 1 92 ? -6.144 -2.837 -7.314 1.00 94.12 92 ALA A O 1
ATOM 649 N N . GLY A 1 93 ? -6.393 -0.777 -8.165 1.00 92.06 93 GLY A N 1
ATOM 650 C CA . GLY A 1 93 ? -7.791 -0.626 -7.765 1.00 92.06 93 GLY A CA 1
ATOM 651 C C . GLY A 1 93 ? -8.726 -1.617 -8.462 1.00 92.06 93 GLY A C 1
ATOM 652 O O . GLY A 1 93 ? -9.593 -2.194 -7.805 1.00 92.06 93 GLY A O 1
ATOM 653 N N . GLU A 1 94 ? -8.535 -1.861 -9.761 1.00 91.44 94 GLU A N 1
ATOM 654 C CA . GLU A 1 94 ? -9.291 -2.862 -10.531 1.00 91.44 94 GLU A CA 1
ATOM 655 C C . GLU A 1 94 ? -9.038 -4.295 -10.042 1.00 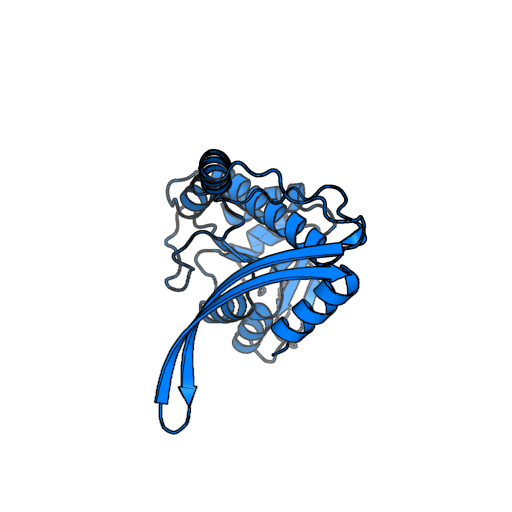91.44 94 GLU A C 1
ATOM 657 O O . GLU A 1 94 ? -9.960 -5.110 -10.040 1.00 91.44 94 GLU A O 1
ATOM 662 N N . GLN A 1 95 ? -7.826 -4.590 -9.560 1.00 91.62 95 GLN A N 1
ATOM 663 C CA . GLN A 1 95 ? -7.485 -5.872 -8.927 1.00 91.62 95 GLN A CA 1
ATOM 664 C C . GLN A 1 95 ? -8.004 -6.000 -7.483 1.00 91.62 95 GLN A C 1
ATOM 666 O O . GLN A 1 95 ? -7.860 -7.052 -6.863 1.00 91.62 95 GLN A O 1
ATOM 671 N N . GLY A 1 96 ? -8.619 -4.951 -6.928 1.00 91.44 96 GLY A N 1
ATOM 672 C CA . GLY A 1 96 ? -9.131 -4.949 -5.558 1.00 91.44 96 GLY A CA 1
ATOM 673 C C . GLY A 1 96 ? -8.057 -4.766 -4.484 1.00 91.44 96 GLY A C 1
ATOM 674 O O . GLY A 1 96 ? -8.318 -5.063 -3.315 1.00 91.44 96 GLY A O 1
ATOM 675 N N . ALA A 1 97 ? -6.871 -4.267 -4.847 1.00 94.50 97 ALA A N 1
ATOM 676 C CA . ALA A 1 97 ? -5.809 -3.990 -3.890 1.00 94.50 97 ALA A CA 1
ATOM 677 C C . ALA A 1 97 ? -6.203 -2.874 -2.906 1.00 94.50 97 ALA A C 1
ATOM 679 O O . ALA A 1 97 ? -6.949 -1.938 -3.219 1.00 94.50 97 ALA A O 1
ATOM 680 N N . ALA A 1 98 ? -5.664 -2.940 -1.690 1.00 94.81 98 ALA A N 1
ATOM 681 C CA . ALA A 1 98 ? -5.893 -1.928 -0.668 1.00 94.81 98 ALA A CA 1
ATOM 682 C C . ALA A 1 98 ? -5.082 -0.653 -0.949 1.00 94.81 98 ALA A C 1
ATOM 684 O O . ALA A 1 98 ? -3.887 -0.598 -0.675 1.00 94.81 98 ALA A O 1
ATOM 685 N N . LEU A 1 99 ? -5.734 0.404 -1.437 1.00 95.25 99 LEU A N 1
ATOM 686 C CA . LEU A 1 99 ? -5.100 1.709 -1.658 1.00 95.25 99 LEU A CA 1
ATOM 687 C C . LEU A 1 99 ? -5.160 2.571 -0.381 1.00 95.25 99 LEU A C 1
ATOM 689 O O . LEU A 1 99 ? -6.234 3.025 0.020 1.00 95.25 99 LEU A O 1
ATOM 693 N N . VAL A 1 100 ? -4.012 2.813 0.259 1.00 95.50 100 VAL A N 1
ATOM 694 C CA . VAL A 1 100 ? -3.896 3.567 1.522 1.00 95.50 100 VAL A CA 1
ATOM 695 C C . VAL A 1 100 ? -3.142 4.887 1.296 1.00 95.50 100 VAL A C 1
ATOM 697 O O . VAL A 1 100 ? -1.914 4.883 1.191 1.00 95.50 100 VAL A O 1
ATOM 700 N N . PRO A 1 101 ? -3.843 6.032 1.228 1.00 93.75 101 PRO A N 1
ATOM 701 C CA . PRO A 1 101 ? -3.233 7.324 0.934 1.00 93.75 101 PRO A CA 1
ATOM 702 C C . PRO A 1 101 ? -2.378 7.880 2.079 1.00 93.75 101 PRO A C 1
ATOM 704 O O . PRO A 1 101 ? -2.760 7.803 3.242 1.00 93.75 101 PRO A O 1
ATOM 707 N N . VAL A 1 102 ? -1.239 8.501 1.758 1.00 92.12 102 VAL A N 1
ATOM 708 C CA . VAL A 1 102 ? -0.346 9.185 2.710 1.00 92.12 102 VAL A CA 1
ATOM 709 C C . VAL A 1 102 ? 0.079 10.539 2.125 1.00 92.12 102 VAL A C 1
ATOM 711 O O . VAL A 1 102 ? 1.161 10.677 1.553 1.00 92.12 102 VAL A O 1
ATOM 714 N N . PHE A 1 103 ? -0.765 11.567 2.285 1.00 85.31 103 PHE A N 1
ATOM 715 C CA . PHE A 1 103 ? -0.567 12.891 1.659 1.00 85.31 103 PHE A CA 1
ATOM 716 C C . PHE A 1 103 ? -0.198 14.021 2.619 1.00 85.31 103 PHE A C 1
ATOM 718 O O . PHE A 1 103 ? -0.529 15.175 2.364 1.00 85.31 103 PHE A O 1
ATOM 725 N N . ALA A 1 104 ? 0.456 13.732 3.746 1.00 78.88 104 ALA A N 1
ATOM 726 C CA . ALA A 1 104 ? 0.792 14.776 4.718 1.00 78.88 104 ALA A CA 1
ATOM 727 C C . ALA A 1 104 ? 1.598 15.923 4.058 1.00 78.88 104 ALA A C 1
ATOM 729 O O . ALA A 1 104 ? 2.794 15.782 3.789 1.00 78.88 104 ALA A O 1
ATOM 730 N N . GLY A 1 105 ? 0.932 17.059 3.817 1.00 76.06 105 GLY A N 1
ATOM 731 C CA . GLY A 1 105 ? 1.469 18.251 3.158 1.00 76.06 105 GLY A CA 1
ATOM 732 C C . GLY A 1 105 ? 1.381 18.301 1.626 1.00 76.06 105 GLY A C 1
ATOM 733 O O . GLY A 1 105 ? 1.887 19.262 1.048 1.00 76.06 105 GLY A O 1
ATOM 734 N N . THR A 1 106 ? 0.771 17.324 0.954 1.00 77.25 106 THR A N 1
ATOM 735 C CA . THR A 1 106 ? 0.683 17.266 -0.515 1.00 77.25 106 THR A CA 1
ATOM 736 C C . THR A 1 106 ? -0.753 17.039 -0.996 1.00 77.25 106 THR A C 1
ATOM 738 O O . THR A 1 106 ? -1.556 16.434 -0.293 1.00 77.25 106 THR A O 1
ATOM 741 N N . PRO A 1 107 ? -1.137 17.540 -2.181 1.00 79.62 107 PRO A N 1
ATOM 742 C CA . PRO A 1 107 ? -2.451 17.247 -2.734 1.00 79.62 107 PRO A CA 1
ATOM 743 C C . PRO A 1 107 ? -2.558 15.767 -3.154 1.00 79.62 107 PRO A C 1
ATOM 745 O O . PRO A 1 107 ? -1.569 15.200 -3.623 1.00 79.62 107 PRO A O 1
ATOM 748 N N . PRO A 1 108 ? -3.738 15.140 -2.997 1.00 78.50 108 PRO A N 1
ATOM 749 C CA . PRO A 1 108 ? -3.983 13.782 -3.474 1.00 78.50 108 PRO A CA 1
ATOM 750 C C . PRO A 1 108 ? -3.986 13.718 -5.016 1.00 78.50 108 PRO A C 1
ATOM 752 O O . 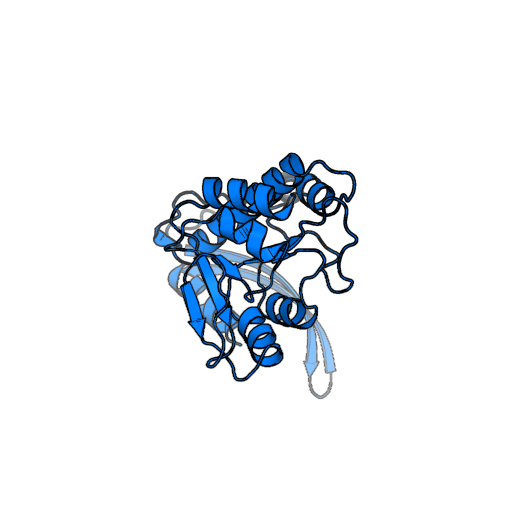PRO A 1 108 ? -4.484 14.659 -5.646 1.00 78.50 108 PRO A O 1
ATOM 755 N N . PRO A 1 109 ? -3.517 12.617 -5.637 1.00 77.88 109 PRO A N 1
ATOM 756 C CA . PRO A 1 109 ? -3.789 12.328 -7.045 1.00 77.88 109 PRO A CA 1
ATOM 757 C C . PRO A 1 109 ? -5.298 12.212 -7.315 1.00 77.88 109 PRO A C 1
ATOM 759 O O . PRO A 1 109 ? -6.082 11.867 -6.425 1.00 77.88 109 PRO A O 1
ATOM 762 N N . GLN A 1 110 ? -5.723 12.508 -8.548 1.00 76.31 110 GLN A N 1
ATOM 763 C CA . GLN A 1 110 ? -7.151 12.620 -8.892 1.00 76.31 110 GLN A CA 1
ATOM 764 C C . GLN A 1 110 ? -7.879 11.269 -8.906 1.00 76.31 110 GLN A C 1
ATOM 766 O O . GLN A 1 110 ? -9.098 11.227 -8.757 1.00 76.31 110 GLN A O 1
ATOM 771 N N . VAL A 1 111 ? -7.132 10.175 -9.069 1.00 76.50 111 VAL A N 1
ATOM 772 C CA . VAL A 1 111 ? -7.659 8.824 -9.339 1.00 76.50 111 VAL A CA 1
ATOM 773 C C . VAL A 1 111 ? -7.986 8.037 -8.064 1.00 76.50 111 VAL A C 1
ATOM 775 O O . VAL A 1 111 ? -8.483 6.916 -8.116 1.00 76.50 111 VAL A O 1
ATOM 778 N N . LEU A 1 112 ? -7.754 8.608 -6.883 1.00 76.00 112 LEU A N 1
ATOM 779 C CA . LEU A 1 112 ? -7.969 7.875 -5.639 1.00 76.00 112 LEU A CA 1
ATOM 780 C C . LEU A 1 112 ? -9.439 7.571 -5.354 1.00 76.00 112 LEU A C 1
ATOM 782 O O . LEU A 1 112 ? -10.317 8.398 -5.626 1.00 76.00 112 LEU A O 1
ATOM 786 N N . PRO A 1 113 ? -9.714 6.428 -4.702 1.00 66.50 113 PRO A N 1
ATOM 787 C CA . PRO A 1 113 ? -11.057 6.098 -4.273 1.00 66.50 113 PRO A CA 1
ATOM 788 C C . PRO A 1 113 ? -11.598 7.188 -3.342 1.00 66.50 113 PRO A C 1
ATOM 790 O O . PRO A 1 113 ? -11.046 7.488 -2.285 1.00 66.50 113 PRO A O 1
ATOM 793 N N . VAL A 1 114 ? -12.739 7.757 -3.735 1.00 67.12 114 VAL A N 1
ATOM 794 C CA . VAL A 1 114 ? -13.443 8.811 -2.984 1.00 67.12 114 VAL A CA 1
ATOM 795 C C . VAL A 1 114 ? -14.003 8.278 -1.654 1.00 67.12 114 VAL A C 1
ATOM 797 O O . VAL A 1 114 ? -14.345 9.049 -0.757 1.00 67.12 114 VAL A O 1
ATOM 800 N N . ARG A 1 115 ? -14.099 6.951 -1.497 1.00 83.94 115 ARG A N 1
ATOM 801 C CA . ARG A 1 115 ? -14.740 6.298 -0.355 1.00 83.94 115 ARG A CA 1
ATOM 802 C C . ARG A 1 115 ? -13.730 5.542 0.504 1.00 83.94 115 ARG A C 1
ATOM 804 O O . ARG A 1 115 ? -12.894 4.816 -0.021 1.00 83.94 115 ARG A O 1
ATOM 811 N N . ALA A 1 116 ? -13.876 5.687 1.822 1.00 89.06 116 ALA A N 1
ATOM 812 C CA . ALA A 1 116 ? -13.107 4.920 2.794 1.00 89.06 116 ALA A CA 1
ATOM 813 C C . ALA A 1 116 ? -13.287 3.410 2.556 1.00 89.06 116 ALA A C 1
ATOM 815 O O . ALA A 1 116 ? -14.433 2.967 2.394 1.00 89.06 116 ALA A O 1
ATOM 816 N N . PRO A 1 117 ? -12.198 2.623 2.546 1.00 91.62 117 PRO A N 1
ATOM 817 C CA . PRO A 1 117 ? -12.303 1.177 2.481 1.00 91.62 117 PRO A CA 1
ATOM 818 C C . PRO A 1 117 ? -12.916 0.627 3.773 1.00 91.62 117 PRO A C 1
ATOM 820 O O . PRO A 1 117 ? -12.831 1.247 4.832 1.00 91.62 117 PRO A O 1
ATOM 823 N N . TRP A 1 118 ? -13.511 -0.564 3.698 1.00 93.06 118 TRP A N 1
ATOM 824 C CA . TRP A 1 118 ? -14.200 -1.195 4.831 1.00 93.06 118 TRP A CA 1
ATOM 825 C C . TRP A 1 118 ? -13.265 -1.497 6.020 1.00 93.06 118 TRP A C 1
ATOM 827 O O . TRP A 1 118 ? -13.721 -1.555 7.157 1.00 93.06 118 TRP A O 1
ATOM 837 N N . PHE A 1 119 ? -11.960 -1.646 5.768 1.00 93.69 119 PHE A N 1
ATOM 838 C CA . PHE A 1 119 ? -10.930 -1.907 6.779 1.00 93.69 119 PHE A CA 1
ATOM 839 C C . PHE A 1 119 ? -10.344 -0.630 7.414 1.00 93.69 119 PHE A C 1
ATOM 841 O O . PHE A 1 119 ? -9.415 -0.719 8.216 1.00 93.69 119 PHE A O 1
ATOM 848 N N . ALA A 1 120 ? -10.851 0.557 7.062 1.00 95.44 120 ALA A N 1
ATOM 849 C CA . ALA A 1 120 ? -10.452 1.826 7.665 1.00 95.44 120 ALA A CA 1
ATOM 850 C C . ALA A 1 120 ? -11.631 2.486 8.387 1.00 95.44 120 ALA A C 1
ATOM 852 O O . ALA A 1 120 ? -12.731 2.612 7.845 1.00 95.44 120 ALA A O 1
ATOM 853 N N . THR A 1 121 ? -11.397 2.987 9.601 1.00 95.69 121 THR A N 1
ATOM 854 C CA . THR A 1 121 ? -12.393 3.820 10.283 1.00 95.69 121 THR A CA 1
ATOM 855 C C . THR A 1 121 ? -12.500 5.190 9.610 1.00 95.69 121 THR A C 1
ATOM 857 O O . THR A 1 121 ? -11.560 5.669 8.973 1.00 95.69 121 THR A O 1
ATOM 860 N N . GLN A 1 122 ? -13.633 5.876 9.792 1.00 94.50 122 GLN A N 1
ATOM 861 C CA . GLN A 1 122 ? -13.820 7.235 9.263 1.00 94.50 122 GLN A CA 1
ATOM 862 C C . GLN A 1 122 ? -12.765 8.220 9.793 1.00 94.50 122 GLN A C 1
ATOM 864 O O . GLN A 1 122 ? -12.304 9.093 9.060 1.00 94.50 122 GLN A O 1
ATOM 869 N N . GLU A 1 123 ? -12.350 8.070 11.053 1.00 95.62 123 GLU A N 1
ATOM 870 C CA . GLU A 1 123 ? -11.312 8.908 11.658 1.00 95.62 123 GLU A CA 1
ATOM 871 C C . GLU A 1 123 ? -9.935 8.647 11.045 1.00 95.62 123 GLU A C 1
ATOM 873 O O . GLU A 1 123 ? -9.228 9.599 10.710 1.00 95.62 123 GLU A O 1
ATOM 878 N N . GLN A 1 124 ? -9.573 7.374 10.847 1.00 95.88 124 GLN A N 1
ATOM 879 C CA . GLN A 1 124 ? -8.334 6.993 10.167 1.00 95.88 124 GLN A CA 1
ATOM 880 C C . GLN A 1 124 ? -8.326 7.519 8.733 1.00 95.88 124 GLN A C 1
ATOM 882 O O . GLN A 1 124 ? -7.367 8.169 8.330 1.00 95.88 124 GLN A O 1
ATOM 887 N N . TRP A 1 125 ? -9.409 7.305 7.984 1.00 94.62 125 TRP A N 1
ATOM 888 C CA . TRP A 1 125 ? -9.509 7.748 6.595 1.00 94.62 125 TRP A CA 1
ATOM 889 C C . TRP A 1 125 ? -9.410 9.267 6.465 1.00 94.62 125 TRP A C 1
ATOM 891 O O . TRP A 1 125 ? -8.652 9.777 5.643 1.00 94.62 125 TRP A O 1
ATOM 901 N N . LYS A 1 126 ? -10.103 10.007 7.338 1.00 93.06 126 LYS A N 1
ATOM 902 C CA . LYS A 1 126 ? -9.994 11.466 7.396 1.00 93.06 126 LYS A CA 1
ATOM 903 C C . LYS A 1 126 ? -8.559 11.913 7.670 1.00 93.06 126 LYS A C 1
ATOM 905 O O . LYS A 1 126 ? -8.107 12.867 7.052 1.00 93.06 126 LYS A O 1
ATOM 910 N N . LEU A 1 127 ? -7.855 11.235 8.575 1.00 94.19 127 LEU A N 1
ATOM 911 C CA . LEU A 1 127 ? -6.474 11.563 8.920 1.00 94.19 127 LEU A CA 1
ATOM 912 C C . LEU A 1 127 ? -5.502 11.290 7.765 1.00 94.19 127 LEU A C 1
ATOM 914 O O . LEU A 1 127 ? -4.584 12.073 7.557 1.00 94.19 127 LEU A O 1
ATOM 918 N N . LEU A 1 128 ? -5.715 10.211 7.008 1.00 93.12 128 LEU A N 1
ATOM 919 C CA . LEU A 1 128 ? -4.907 9.854 5.836 1.00 93.12 128 LEU A CA 1
ATOM 920 C C . LEU A 1 128 ? -5.034 10.877 4.694 1.00 93.12 128 LEU A C 1
ATOM 922 O O . LEU A 1 128 ? -4.073 11.113 3.961 1.00 93.12 128 LEU A O 1
ATOM 926 N N . LEU A 1 129 ? -6.203 11.513 4.578 1.00 91.38 129 LEU A N 1
ATOM 927 C CA . LEU A 1 129 ? -6.494 12.556 3.590 1.00 91.38 129 LEU A CA 1
ATOM 928 C C . LEU A 1 129 ? -6.187 13.985 4.081 1.00 91.38 129 LEU A C 1
ATOM 930 O O . LEU A 1 129 ? -6.249 14.930 3.291 1.00 91.38 129 LEU A O 1
ATOM 934 N N . ASP A 1 130 ? -5.881 14.172 5.367 1.00 91.19 130 ASP A N 1
ATOM 935 C CA . ASP A 1 130 ? -5.638 15.490 5.959 1.00 91.19 130 ASP A CA 1
ATOM 936 C C . ASP A 1 130 ? -4.214 15.985 5.658 1.00 91.19 130 ASP A C 1
ATOM 938 O O . ASP A 1 130 ? -3.229 15.560 6.264 1.00 91.19 130 ASP A O 1
ATOM 942 N N . GLN A 1 131 ? -4.113 16.956 4.749 1.00 90.88 131 GLN A N 1
ATOM 943 C CA . GLN A 1 131 ? -2.844 17.580 4.359 1.00 90.88 131 GLN A CA 1
ATOM 944 C C . GLN A 1 131 ? -2.180 18.363 5.505 1.00 90.88 131 GLN A C 1
ATOM 946 O O . GLN A 1 131 ? -0.978 18.621 5.449 1.00 90.88 131 GLN A O 1
ATOM 951 N N . GLY A 1 132 ? -2.937 18.751 6.536 1.00 92.19 132 GLY A N 1
ATOM 952 C CA . GLY A 1 132 ? -2.439 19.441 7.726 1.00 92.19 132 GLY A CA 1
ATOM 953 C C . GLY A 1 132 ? -2.060 18.507 8.878 1.00 92.19 132 GLY A C 1
ATOM 954 O O . GLY A 1 132 ? -1.534 18.977 9.892 1.00 92.19 132 GLY A O 1
ATOM 955 N N . ALA A 1 133 ? -2.313 17.200 8.760 1.00 93.69 133 ALA A N 1
ATOM 956 C CA . ALA A 1 133 ? -1.987 16.242 9.805 1.00 93.69 133 ALA A CA 1
ATOM 957 C C . ALA A 1 133 ? -0.470 16.049 9.947 1.00 93.69 133 ALA A C 1
ATOM 959 O O . ALA A 1 133 ? 0.298 16.106 8.985 1.00 93.69 133 ALA A O 1
ATOM 960 N N . SER A 1 134 ? -0.015 15.788 11.177 1.00 95.12 134 SER A N 1
ATOM 961 C CA . SER A 1 134 ? 1.402 15.509 11.405 1.00 95.12 134 SER A CA 1
ATOM 962 C C . SER A 1 134 ? 1.803 14.170 10.766 1.00 95.12 134 SER A C 1
ATOM 964 O O . SER A 1 134 ? 1.039 13.204 10.861 1.00 95.12 134 SER A O 1
ATOM 966 N N . PRO A 1 135 ? 3.019 14.058 10.192 1.00 94.44 135 PRO A N 1
ATOM 967 C CA . PRO A 1 135 ? 3.515 12.814 9.599 1.00 94.44 135 PRO A CA 1
ATOM 968 C C . PRO A 1 135 ? 3.360 11.583 10.499 1.00 94.44 135 PRO A C 1
ATOM 970 O O . PRO A 1 135 ? 2.957 10.528 10.025 1.00 94.44 135 PRO A O 1
ATOM 973 N N . ASP A 1 136 ? 3.605 11.725 11.804 1.00 95.62 136 ASP A N 1
ATOM 974 C CA . ASP A 1 136 ? 3.496 10.619 12.764 1.00 95.62 136 ASP A CA 1
ATOM 975 C C . ASP A 1 136 ? 2.061 10.115 12.948 1.00 95.62 136 ASP A C 1
ATOM 977 O O . ASP A 1 136 ? 1.841 8.917 13.125 1.00 95.62 136 ASP A O 1
ATOM 981 N N . LYS A 1 137 ? 1.077 11.021 12.905 1.00 96.12 137 LYS A N 1
ATOM 982 C CA . LYS A 1 137 ? -0.342 10.674 13.019 1.00 96.12 137 LYS A CA 1
ATOM 983 C C . LYS A 1 137 ? -0.816 9.934 11.771 1.00 96.12 137 LYS A C 1
ATOM 985 O O . LYS A 1 137 ? -1.442 8.885 11.894 1.00 96.12 137 LYS A O 1
ATOM 990 N N . VAL A 1 138 ? -0.460 10.443 10.592 1.00 96.06 138 VAL A N 1
ATOM 991 C CA . VAL A 1 138 ? -0.765 9.797 9.306 1.00 96.06 138 VAL A CA 1
ATOM 992 C C . VAL A 1 138 ? -0.101 8.422 9.225 1.00 96.06 138 VAL A C 1
ATOM 994 O O . VAL A 1 138 ? -0.754 7.442 8.881 1.00 96.06 138 VAL A O 1
ATOM 997 N N . ALA A 1 139 ? 1.166 8.316 9.633 1.00 96.38 139 ALA A N 1
ATOM 998 C CA . ALA A 1 139 ? 1.893 7.053 9.687 1.00 96.38 139 ALA A CA 1
ATOM 999 C C . ALA A 1 139 ? 1.238 6.025 10.625 1.00 96.38 139 ALA A C 1
ATOM 1001 O O . ALA A 1 139 ? 1.133 4.852 10.273 1.00 96.38 139 ALA A O 1
ATOM 1002 N N . ALA A 1 140 ? 0.775 6.456 11.803 1.00 97.25 140 ALA A N 1
ATOM 1003 C CA . ALA A 1 140 ? 0.071 5.585 12.741 1.00 97.25 140 ALA A CA 1
ATOM 1004 C C . ALA A 1 140 ? -1.270 5.086 12.176 1.00 97.25 140 ALA A C 1
ATOM 1006 O O . ALA A 1 140 ? -1.572 3.900 12.297 1.00 97.25 140 ALA A O 1
ATOM 1007 N N . ALA A 1 141 ? -2.048 5.956 11.520 1.00 97.19 141 ALA A N 1
ATOM 1008 C CA . ALA A 1 141 ? -3.276 5.539 10.844 1.00 97.19 141 ALA A CA 1
ATOM 1009 C C . ALA A 1 141 ? -2.988 4.569 9.692 1.00 97.19 141 ALA A C 1
ATOM 1011 O O . ALA A 1 141 ? -3.639 3.533 9.612 1.00 97.19 141 ALA A O 1
ATOM 1012 N N . CYS A 1 142 ? -1.982 4.850 8.859 1.00 97.06 142 CYS A N 1
ATOM 1013 C CA . CYS A 1 142 ? -1.596 3.996 7.734 1.00 97.06 142 CYS A CA 1
ATOM 1014 C C . CYS A 1 142 ? -1.224 2.585 8.209 1.00 97.06 142 CYS A C 1
ATOM 1016 O O . CYS A 1 142 ? -1.786 1.598 7.737 1.00 97.06 142 CYS A O 1
ATOM 1018 N N . ALA A 1 143 ? -0.362 2.486 9.224 1.00 97.25 143 ALA A N 1
ATOM 1019 C CA . ALA A 1 143 ? 0.019 1.204 9.804 1.00 97.25 143 ALA A CA 1
ATOM 1020 C C . ALA A 1 143 ? -1.172 0.457 10.427 1.00 97.25 143 ALA A C 1
ATOM 1022 O O . ALA A 1 143 ? -1.301 -0.751 10.238 1.00 97.25 143 ALA A O 1
ATOM 1023 N N . SER A 1 144 ? -2.073 1.160 11.122 1.00 97.31 144 SER A N 1
ATOM 1024 C CA . SER A 1 144 ? -3.274 0.552 11.711 1.00 97.31 144 SER A CA 1
ATOM 1025 C C . SER A 1 144 ? -4.229 -0.005 10.651 1.00 97.31 144 SER A C 1
ATOM 1027 O O . SER A 1 144 ? -4.778 -1.093 10.832 1.00 97.31 144 SER A O 1
ATOM 1029 N N . VAL A 1 145 ? -4.421 0.724 9.551 1.00 96.94 145 VAL A N 1
ATOM 1030 C CA . VAL A 1 145 ? -5.265 0.323 8.416 1.00 96.94 145 VAL A CA 1
ATOM 1031 C C . VAL A 1 145 ? -4.675 -0.909 7.727 1.00 96.94 145 VAL A C 1
ATOM 1033 O O . VAL A 1 145 ? -5.376 -1.902 7.547 1.00 96.94 145 VAL A O 1
ATOM 1036 N N . LEU A 1 146 ? -3.372 -0.901 7.429 1.00 96.69 146 LEU A N 1
ATOM 1037 C CA . LEU A 1 146 ? -2.693 -2.044 6.807 1.00 96.69 146 LEU A CA 1
ATOM 1038 C C . LEU A 1 146 ? -2.646 -3.278 7.713 1.00 96.69 146 LEU A C 1
ATOM 1040 O O . LEU A 1 146 ? -2.782 -4.394 7.224 1.00 96.69 146 LEU A O 1
ATOM 1044 N N . THR A 1 147 ? -2.512 -3.099 9.029 1.00 96.06 147 THR A N 1
ATOM 1045 C CA . THR A 1 147 ? -2.576 -4.217 9.987 1.00 96.06 147 THR A CA 1
ATOM 1046 C C . THR A 1 147 ? -3.961 -4.864 9.980 1.00 96.06 147 THR A C 1
ATOM 1048 O O . THR A 1 147 ? -4.073 -6.087 9.981 1.00 96.06 147 THR A O 1
ATOM 1051 N N . THR A 1 148 ? -5.020 -4.050 9.915 1.00 95.75 148 THR A N 1
ATOM 1052 C CA . THR A 1 148 ? -6.407 -4.538 9.828 1.00 95.75 148 THR A CA 1
ATOM 1053 C C . THR A 1 148 ? -6.641 -5.291 8.519 1.00 95.75 148 THR A C 1
ATOM 1055 O O . THR A 1 148 ? -7.194 -6.390 8.526 1.00 95.75 148 THR A O 1
ATOM 1058 N N . PHE A 1 149 ? -6.160 -4.736 7.402 1.00 95.38 149 PHE A N 1
ATOM 1059 C CA . PHE A 1 149 ? -6.214 -5.391 6.098 1.00 95.38 149 PHE A CA 1
ATOM 1060 C C . PHE A 1 149 ? -5.466 -6.732 6.098 1.00 95.38 149 PHE A C 1
ATOM 1062 O O . PHE A 1 149 ? -6.039 -7.748 5.716 1.00 95.38 149 PHE A O 1
ATOM 1069 N N . GLY A 1 150 ? -4.225 -6.760 6.593 1.00 93.75 150 GLY A N 1
ATOM 1070 C CA . GLY A 1 150 ? -3.412 -7.975 6.661 1.00 93.75 150 GLY A CA 1
ATOM 1071 C C . GLY A 1 150 ? -4.036 -9.060 7.541 1.00 93.75 150 GLY A C 1
ATOM 1072 O O . GLY A 1 150 ? -4.055 -10.227 7.153 1.00 93.75 150 GLY A O 1
ATOM 1073 N N . ALA A 1 151 ? -4.617 -8.682 8.686 1.00 91.50 151 ALA A N 1
ATOM 1074 C CA . ALA A 1 151 ? -5.333 -9.613 9.556 1.00 91.50 151 ALA A CA 1
ATOM 1075 C C . ALA A 1 151 ? -6.522 -10.264 8.836 1.00 91.50 151 ALA A C 1
ATOM 1077 O O . ALA A 1 151 ? -6.682 -11.481 8.894 1.00 91.50 151 ALA A O 1
ATOM 1078 N N . HIS A 1 152 ? -7.317 -9.477 8.108 1.00 90.56 152 HIS A N 1
ATOM 1079 C CA . HIS A 1 152 ? -8.427 -10.006 7.321 1.00 90.56 152 HIS A CA 1
ATOM 1080 C C . HIS A 1 152 ? -7.963 -10.854 6.132 1.00 90.56 152 HIS A C 1
ATOM 1082 O O . HIS A 1 152 ? -8.541 -11.901 5.860 1.00 90.56 152 HIS A O 1
ATOM 1088 N N . HIS A 1 153 ? -6.922 -10.432 5.416 1.00 88.50 153 HIS A N 1
ATOM 1089 C CA . HIS A 1 153 ? -6.409 -11.190 4.278 1.00 88.50 153 HIS A CA 1
ATOM 1090 C C . HIS A 1 153 ? -5.896 -12.568 4.713 1.00 88.50 153 HIS A C 1
ATOM 1092 O O . HIS A 1 153 ? -6.254 -13.583 4.117 1.00 88.50 153 HIS A O 1
ATOM 1098 N N . LYS A 1 154 ? -5.149 -12.623 5.824 1.00 87.25 154 LYS A N 1
ATOM 1099 C CA . LYS A 1 154 ? -4.717 -13.882 6.445 1.00 87.25 154 LYS A CA 1
ATOM 1100 C C . LYS A 1 154 ? -5.906 -14.758 6.835 1.00 87.25 154 LYS A C 1
ATOM 1102 O O . LYS A 1 154 ? -5.905 -15.956 6.586 1.00 87.25 154 LYS A O 1
ATOM 1107 N N . ALA A 1 155 ? -6.934 -14.139 7.394 1.00 84.62 155 ALA A N 1
ATOM 1108 C CA . ALA A 1 155 ? -8.171 -14.796 7.770 1.00 84.62 155 ALA A CA 1
ATOM 1109 C C . ALA A 1 155 ? -8.935 -15.438 6.610 1.00 84.62 155 ALA A C 1
ATOM 1111 O O . ALA A 1 155 ? -9.483 -16.530 6.753 1.00 84.62 155 ALA A O 1
ATOM 1112 N N . VAL A 1 156 ? -8.960 -14.772 5.458 1.00 84.75 156 VAL A N 1
ATOM 1113 C CA . VAL A 1 156 ? -9.581 -15.300 4.240 1.00 84.75 156 VAL A CA 1
ATOM 1114 C C . VAL A 1 156 ? -8.729 -16.411 3.620 1.00 84.75 156 VAL A C 1
ATOM 1116 O O . VAL A 1 156 ? -9.283 -17.392 3.125 1.00 84.75 156 VAL A O 1
ATOM 1119 N N . ALA A 1 157 ? -7.400 -16.276 3.650 1.00 83.56 157 ALA A N 1
ATOM 1120 C CA . ALA A 1 157 ? -6.475 -17.249 3.072 1.00 83.56 157 ALA A CA 1
ATOM 1121 C C . ALA A 1 157 ? -6.354 -18.542 3.899 1.00 83.56 157 ALA A C 1
ATOM 1123 O O . ALA A 1 157 ? -6.196 -19.620 3.329 1.00 83.56 157 ALA A O 1
ATOM 1124 N N . GLU A 1 158 ? -6.448 -18.439 5.225 1.00 83.69 158 GLU A N 1
ATOM 1125 C CA . GLU A 1 158 ? -6.268 -19.541 6.175 1.00 83.69 158 GLU A CA 1
ATOM 1126 C C . GLU A 1 158 ? -7.459 -19.625 7.150 1.00 83.69 158 GLU A C 1
ATOM 1128 O O . GLU A 1 158 ? -7.308 -19.374 8.354 1.00 83.69 158 GLU A O 1
ATOM 1133 N N . PRO A 1 159 ? -8.668 -19.961 6.664 1.00 70.12 159 PRO A N 1
ATOM 1134 C CA . PRO A 1 159 ? -9.870 -19.949 7.495 1.00 70.12 159 PRO A CA 1
ATOM 1135 C C . PRO A 1 159 ? -9.786 -20.942 8.664 1.00 70.12 159 PRO A C 1
ATOM 1137 O O . PRO A 1 159 ? -10.352 -20.692 9.725 1.00 70.12 159 PRO A O 1
ATOM 1140 N N . GLU A 1 160 ? -9.052 -22.047 8.509 1.00 74.75 160 GLU A N 1
ATOM 1141 C CA . GLU A 1 160 ? -8.796 -23.034 9.564 1.00 74.75 160 GLU A CA 1
ATOM 1142 C C . GLU A 1 160 ? -7.933 -22.524 10.726 1.00 74.75 160 GLU A C 1
ATOM 1144 O O . GLU A 1 160 ? -7.947 -23.135 11.791 1.00 74.75 160 GLU A O 1
ATOM 1149 N N . ASN A 1 161 ? -7.202 -21.422 10.539 1.00 64.44 161 ASN A N 1
ATOM 1150 C CA . ASN A 1 161 ? -6.325 -20.838 11.556 1.00 64.44 161 ASN A CA 1
ATOM 1151 C C . ASN A 1 161 ? -6.973 -19.647 12.281 1.00 64.44 161 ASN A C 1
ATOM 1153 O O . ASN A 1 161 ? -6.348 -19.043 13.155 1.00 64.44 161 ASN A O 1
ATOM 1157 N N . CYS A 1 162 ? -8.212 -19.296 11.929 1.00 57.66 162 CYS A N 1
ATOM 1158 C CA . CYS A 1 162 ? -8.931 -18.158 12.488 1.00 57.66 162 CYS A CA 1
ATOM 1159 C C . CYS A 1 162 ? -10.084 -18.599 13.387 1.00 57.66 162 CYS A C 1
ATOM 1161 O O . CYS A 1 162 ? -11.255 -18.451 13.047 1.00 57.66 162 CYS A O 1
ATOM 1163 N N . ASP A 1 163 ? -9.739 -19.098 14.574 1.00 50.47 163 ASP A N 1
ATOM 1164 C CA . ASP A 1 163 ? -10.716 -19.498 15.597 1.00 50.47 163 ASP A CA 1
ATOM 1165 C C . ASP A 1 163 ? -11.518 -18.309 16.185 1.00 50.47 163 ASP A C 1
ATOM 1167 O O . ASP A 1 163 ? -12.535 -18.525 16.843 1.00 50.47 163 ASP A O 1
ATOM 1171 N N . GLU A 1 164 ? -11.117 -17.052 15.933 1.00 51.75 164 GLU A N 1
ATOM 1172 C CA . GLU A 1 164 ? -11.684 -15.857 16.591 1.00 51.75 164 GLU A CA 1
ATOM 1173 C C . GLU A 1 164 ? -11.940 -14.657 15.654 1.00 51.75 164 GLU A C 1
ATOM 1175 O O . GLU A 1 164 ? -11.781 -13.498 16.042 1.00 51.75 164 GLU A O 1
ATOM 1180 N N . LEU A 1 165 ? -12.371 -14.877 14.409 1.00 47.25 165 LEU A N 1
ATOM 1181 C CA . LEU A 1 165 ? -12.914 -13.764 13.617 1.00 47.25 165 LEU A CA 1
ATOM 1182 C C . LEU A 1 165 ? -14.334 -13.439 14.071 1.00 47.25 165 LEU A C 1
ATOM 1184 O O . LEU A 1 165 ? -15.321 -13.936 13.525 1.00 47.25 165 LEU A O 1
ATOM 1188 N N . TRP A 1 166 ? -14.449 -12.547 15.051 1.00 47.12 166 TRP A N 1
ATOM 1189 C CA . TRP A 1 166 ? -15.675 -11.778 15.201 1.00 47.12 166 TRP A CA 1
ATOM 1190 C C . TRP A 1 166 ? -15.791 -10.833 14.010 1.00 47.12 166 TRP A C 1
ATOM 1192 O O . TRP A 1 166 ? -15.092 -9.826 13.923 1.00 47.12 166 TRP A O 1
ATOM 1202 N N . TYR A 1 167 ? -16.682 -11.172 13.080 1.00 44.56 167 TYR A N 1
ATOM 1203 C CA . TYR A 1 167 ? -17.153 -10.228 12.079 1.00 44.56 167 TYR A CA 1
ATOM 1204 C C . TYR A 1 167 ? -17.856 -9.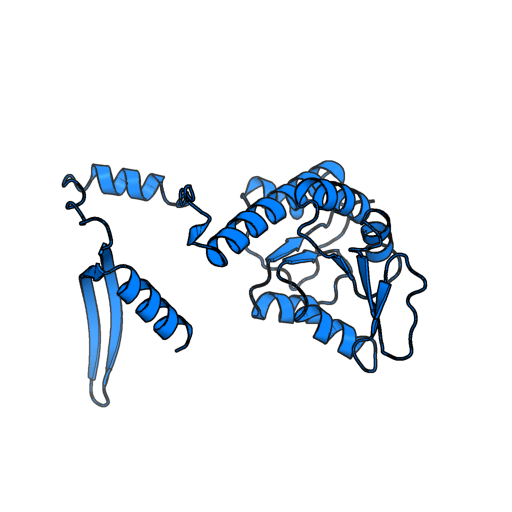087 12.825 1.00 44.56 167 TYR A C 1
ATOM 1206 O O . TYR A 1 167 ? -18.996 -9.225 13.269 1.00 44.56 167 TYR A O 1
ATOM 1214 N N . ALA A 1 168 ? -17.147 -7.980 13.038 1.00 46.50 168 ALA A N 1
ATOM 1215 C CA . ALA A 1 168 ? -17.753 -6.745 13.503 1.00 46.50 168 ALA A CA 1
ATOM 1216 C C . ALA A 1 168 ? -18.512 -6.153 12.316 1.00 46.50 168 ALA A C 1
ATOM 1218 O O . ALA A 1 168 ? -17.951 -5.406 11.516 1.00 46.50 168 ALA A O 1
ATOM 1219 N N . ASP A 1 169 ? -19.768 -6.568 12.160 1.00 49.88 169 ASP A N 1
ATOM 1220 C CA . ASP A 1 169 ? -20.643 -6.003 11.145 1.00 49.88 169 ASP A CA 1
ATOM 1221 C C . ASP A 1 169 ? -20.759 -4.484 11.396 1.00 49.88 169 ASP A C 1
ATOM 1223 O O . ASP A 1 169 ? -21.143 -4.086 12.500 1.00 49.88 169 ASP A O 1
ATOM 1227 N N . PRO A 1 170 ? -20.415 -3.610 10.432 1.00 50.12 170 PRO A N 1
ATOM 1228 C CA . PRO A 1 170 ? -20.583 -2.163 10.583 1.00 50.12 170 PRO A CA 1
ATOM 1229 C C . PRO A 1 170 ? -22.051 -1.749 10.800 1.00 50.12 170 PRO A C 1
ATOM 1231 O O . PRO A 1 170 ? -22.306 -0.642 11.266 1.00 50.12 170 PRO A O 1
ATOM 1234 N N . ASP A 1 171 ? -22.997 -2.644 10.511 1.00 51.12 171 ASP A N 1
ATOM 1235 C CA . ASP A 1 171 ? -24.427 -2.542 10.794 1.00 51.12 171 ASP A CA 1
ATOM 1236 C C . ASP A 1 171 ? -24.824 -3.338 12.065 1.00 51.12 171 ASP A C 1
ATOM 1238 O O . ASP A 1 171 ? -25.995 -3.666 12.250 1.00 51.12 171 ASP A O 1
ATOM 1242 N N . ALA A 1 172 ? -23.905 -3.658 12.986 1.00 57.69 172 ALA A N 1
ATOM 1243 C CA . ALA A 1 172 ? -24.221 -4.381 14.230 1.00 57.69 172 ALA A CA 1
ATOM 1244 C C . ALA A 1 172 ? -25.370 -3.733 15.030 1.00 57.69 172 ALA A C 1
ATOM 1246 O O . ALA A 1 172 ? -26.222 -4.440 15.568 1.00 57.69 172 ALA A O 1
ATOM 1247 N N . ASP A 1 173 ? -25.463 -2.399 15.028 1.00 57.62 173 ASP A N 1
ATOM 1248 C CA . ASP A 1 173 ? -26.575 -1.660 15.643 1.00 57.62 173 ASP A CA 1
ATOM 1249 C C . ASP A 1 173 ? -27.903 -1.860 14.894 1.00 57.62 173 ASP A C 1
ATOM 1251 O O . ASP A 1 173 ? -28.973 -1.910 15.502 1.00 57.62 173 ASP A O 1
ATOM 1255 N N . ARG A 1 174 ? -27.854 -2.026 13.569 1.00 54.75 174 ARG A N 1
ATOM 1256 C CA . ARG A 1 174 ? -29.019 -2.369 12.746 1.00 54.75 174 ARG A CA 1
ATOM 1257 C C . ARG A 1 174 ? -29.470 -3.801 13.018 1.00 54.75 174 ARG A C 1
ATOM 1259 O O . ARG A 1 174 ? -30.671 -4.042 13.105 1.00 54.75 174 ARG A O 1
ATOM 1266 N N . TRP A 1 175 ? -28.541 -4.737 13.206 1.00 53.34 175 TRP A N 1
ATOM 1267 C CA . TRP A 1 175 ? -28.863 -6.099 13.637 1.00 53.34 175 TRP A CA 1
ATOM 1268 C C . TRP A 1 175 ? -29.413 -6.142 15.060 1.00 53.34 175 TRP A C 1
ATOM 1270 O O . TRP A 1 175 ? -30.352 -6.891 15.307 1.00 53.34 175 TRP A O 1
ATOM 1280 N N . ALA A 1 176 ? -28.915 -5.303 15.971 1.00 58.28 176 ALA A N 1
ATOM 1281 C CA . ALA A 1 176 ? -29.477 -5.149 17.311 1.00 58.28 176 ALA A CA 1
ATOM 1282 C C . ALA A 1 176 ? -30.913 -4.591 17.265 1.00 58.28 176 ALA A C 1
ATOM 1284 O O . ALA A 1 176 ? -31.804 -5.135 17.914 1.00 58.28 176 ALA A O 1
ATOM 1285 N N . GLN A 1 177 ? -31.178 -3.586 16.424 1.00 56.09 177 GLN A N 1
ATOM 1286 C CA . GLN A 1 177 ? -32.530 -3.051 16.203 1.00 56.09 177 GLN A CA 1
ATOM 1287 C C . GLN A 1 177 ? -33.471 -4.069 15.535 1.00 56.09 177 GLN A C 1
ATOM 1289 O O . GLN A 1 177 ? -34.653 -4.141 15.881 1.00 56.09 177 GLN A O 1
ATOM 1294 N N . LEU A 1 178 ? -32.964 -4.886 14.604 1.00 52.31 178 LEU A N 1
ATOM 1295 C CA . LEU A 1 178 ? -33.710 -5.991 13.989 1.00 52.31 178 LEU A CA 1
ATOM 1296 C C . LEU A 1 178 ? -33.964 -7.141 14.980 1.00 52.31 178 LEU A C 1
ATOM 1298 O O . LEU A 1 178 ? -35.036 -7.740 14.951 1.00 52.31 178 LEU A O 1
ATOM 1302 N N . ALA A 1 179 ? -33.032 -7.414 15.895 1.00 54.41 179 ALA A N 1
ATOM 1303 C CA . ALA A 1 179 ? -33.195 -8.395 16.969 1.00 54.41 179 ALA A CA 1
ATOM 1304 C C . ALA A 1 179 ? -34.228 -7.943 18.017 1.00 54.41 179 ALA A C 1
ATOM 1306 O O . ALA A 1 179 ? -34.983 -8.768 18.528 1.00 54.41 179 ALA A O 1
ATOM 1307 N N . GLU A 1 180 ? -34.327 -6.637 18.291 1.00 58.03 180 GLU A N 1
ATOM 1308 C CA . GLU A 1 180 ? -35.388 -6.070 19.136 1.00 58.03 180 GLU A CA 1
ATOM 1309 C C . GLU A 1 180 ? -36.772 -6.111 18.466 1.00 58.03 180 GLU A C 1
ATOM 1311 O O . GLU A 1 180 ? -37.787 -6.230 19.154 1.00 58.03 180 GLU A O 1
ATOM 1316 N N . THR A 1 181 ? -36.839 -6.057 17.130 1.00 53.75 181 THR A N 1
ATOM 1317 C CA . THR A 1 181 ? -38.109 -6.115 16.381 1.00 53.75 181 THR A CA 1
ATOM 1318 C C . THR A 1 181 ? -38.528 -7.526 15.955 1.00 53.75 181 THR A C 1
ATOM 1320 O O . THR A 1 181 ? -39.700 -7.739 15.641 1.00 53.75 181 THR A O 1
ATOM 1323 N N . GLY A 1 182 ? -37.628 -8.510 16.005 1.00 51.88 182 GLY A N 1
ATOM 1324 C CA . GLY A 1 182 ? -37.872 -9.898 15.615 1.00 51.88 182 GLY A CA 1
ATOM 1325 C C . GLY A 1 182 ? -37.512 -10.887 16.718 1.00 51.88 182 GLY A C 1
ATOM 1326 O O . GLY A 1 182 ? -36.557 -11.642 16.585 1.00 51.88 182 GLY A O 1
ATOM 1327 N N . ALA A 1 183 ? -38.290 -10.916 17.801 1.00 46.31 183 ALA A N 1
ATOM 1328 C CA . ALA A 1 183 ? -38.128 -11.891 18.877 1.00 46.31 183 ALA A CA 1
ATOM 1329 C C . ALA A 1 183 ? -38.542 -13.312 18.438 1.00 46.31 183 ALA A C 1
ATOM 1331 O O . ALA A 1 183 ? -39.602 -13.817 18.811 1.00 46.31 183 ALA A O 1
ATOM 1332 N N . GLN A 1 184 ? -37.683 -13.985 17.677 1.00 53.28 184 GLN A N 1
ATOM 1333 C CA . GLN A 1 184 ? -37.510 -15.428 17.783 1.00 53.28 184 GLN A CA 1
ATOM 1334 C C . GLN A 1 184 ? -36.013 -15.729 17.893 1.00 53.28 184 GLN A C 1
ATOM 1336 O O . GLN A 1 184 ? -35.231 -15.174 17.122 1.00 53.28 184 GLN A O 1
ATOM 1341 N N . PRO A 1 185 ? -35.592 -16.562 18.863 1.00 54.31 185 PRO A N 1
ATOM 1342 C CA . PRO A 1 185 ? -34.197 -16.969 18.968 1.00 54.31 185 PRO A CA 1
ATOM 1343 C C . PRO A 1 185 ? -33.740 -17.566 17.631 1.00 54.31 185 PRO A C 1
ATOM 1345 O O . PRO A 1 185 ? -34.544 -18.252 16.985 1.00 54.31 185 PRO A O 1
ATOM 1348 N N . PRO A 1 186 ? -32.486 -17.317 17.204 1.00 58.44 186 PRO A N 1
ATOM 1349 C CA . PRO A 1 186 ? -31.971 -17.921 15.990 1.00 58.44 186 PRO A CA 1
ATOM 1350 C C . PRO A 1 186 ? -32.156 -19.442 16.103 1.00 58.44 186 PRO A C 1
ATOM 1352 O O . PRO A 1 186 ? -31.792 -20.027 17.128 1.00 58.44 186 PRO A O 1
ATOM 1355 N N . PRO A 1 187 ? -32.799 -20.081 15.115 1.00 60.97 187 PRO A N 1
ATOM 1356 C CA . PRO A 1 187 ? -33.034 -21.516 15.140 1.00 60.97 187 PRO A CA 1
ATOM 1357 C C . PRO A 1 187 ? -31.696 -22.253 15.240 1.00 60.97 187 PRO A C 1
ATOM 1359 O O . PRO A 1 187 ? -30.755 -21.916 14.525 1.00 60.97 187 PRO A O 1
ATOM 1362 N N . ASP A 1 188 ? -31.628 -23.232 16.142 1.00 71.56 188 ASP A N 1
ATOM 1363 C CA . ASP A 1 188 ? -30.421 -24.004 16.450 1.00 71.56 188 ASP A CA 1
ATOM 1364 C C . ASP A 1 188 ? -29.871 -24.666 15.174 1.00 71.56 188 ASP A C 1
ATOM 1366 O O . ASP A 1 188 ? -30.499 -25.564 14.609 1.00 71.56 188 ASP A O 1
ATOM 1370 N N . VAL A 1 189 ? -28.734 -24.170 14.676 1.00 76.62 189 VAL A N 1
ATOM 1371 C CA . VAL A 1 189 ? -28.065 -24.718 13.490 1.00 76.62 189 VAL A CA 1
ATOM 1372 C C . VAL A 1 189 ? -27.098 -25.789 13.967 1.00 76.62 189 VAL A C 1
ATOM 1374 O O . VAL A 1 189 ? -26.191 -25.526 14.758 1.00 76.62 189 VAL A O 1
ATOM 1377 N N . SER A 1 190 ? -27.279 -27.015 13.484 1.00 77.88 190 SER A N 1
ATOM 1378 C CA . SER A 1 190 ? -26.442 -28.133 13.917 1.00 77.88 190 SER A CA 1
ATOM 1379 C C . SER A 1 190 ? -24.959 -27.911 13.567 1.00 77.88 190 SER A C 1
ATOM 1381 O O . SER A 1 190 ? -24.615 -27.396 12.501 1.00 77.88 190 SER A O 1
ATOM 1383 N N . LYS A 1 191 ? -24.047 -28.295 14.476 1.00 74.38 191 LYS A N 1
ATOM 1384 C CA . LYS A 1 191 ? -22.594 -28.113 14.297 1.00 74.38 191 LYS A CA 1
ATOM 1385 C C . LYS A 1 191 ? -22.129 -28.721 12.966 1.00 74.38 191 LYS A C 1
ATOM 1387 O O . LYS A 1 191 ? -22.258 -29.924 12.758 1.00 74.38 191 LYS A O 1
ATOM 1392 N N . GLY A 1 192 ? -21.530 -27.896 12.104 1.00 76.56 192 GLY A N 1
ATOM 1393 C CA . GLY A 1 192 ? -21.065 -28.296 10.768 1.00 76.56 192 GLY A CA 1
ATOM 1394 C C . GLY A 1 192 ? -22.008 -27.916 9.622 1.00 76.56 192 GLY A C 1
ATOM 1395 O O . GLY A 1 192 ? -21.636 -28.091 8.460 1.00 76.56 192 GLY A O 1
ATOM 1396 N N . ASN A 1 193 ? -23.174 -27.348 9.928 1.00 75.69 193 ASN A N 1
ATOM 1397 C CA . ASN A 1 193 ? -24.076 -26.758 8.949 1.00 75.69 193 ASN A CA 1
ATOM 1398 C C . ASN A 1 193 ? -24.029 -25.228 9.000 1.00 75.69 193 ASN A C 1
ATOM 1400 O O . ASN A 1 193 ? -23.656 -24.621 10.001 1.00 75.69 193 ASN A O 1
ATOM 1404 N N . LEU A 1 194 ? -24.393 -24.616 7.880 1.00 78.62 194 LEU A N 1
ATOM 1405 C CA . LEU A 1 194 ? -24.510 -23.183 7.685 1.00 78.62 194 LEU A CA 1
ATOM 1406 C C . LEU A 1 194 ? -25.916 -22.899 7.162 1.00 78.62 194 LEU A C 1
ATOM 1408 O O . LEU A 1 194 ? -26.364 -23.523 6.197 1.00 78.62 194 LEU A O 1
ATOM 1412 N N . ARG A 1 195 ? -26.619 -21.968 7.807 1.00 82.25 195 ARG A N 1
ATOM 1413 C CA . ARG A 1 195 ? -27.941 -21.518 7.376 1.00 82.25 195 ARG A CA 1
ATOM 1414 C C . ARG A 1 195 ? -27.801 -20.213 6.605 1.00 82.25 195 ARG A C 1
ATOM 1416 O O . ARG A 1 195 ? -27.308 -19.227 7.139 1.00 82.25 195 ARG A O 1
ATOM 1423 N N . LEU A 1 196 ? -28.223 -20.223 5.348 1.00 78.12 196 LEU A N 1
ATOM 1424 C CA . LEU A 1 196 ? -28.305 -19.045 4.495 1.00 78.12 196 LEU A CA 1
ATOM 1425 C C . LEU A 1 196 ? -29.730 -18.507 4.562 1.00 78.12 196 LEU A C 1
ATOM 1427 O O . LEU A 1 196 ? -30.662 -19.146 4.071 1.00 78.12 196 LEU A O 1
ATOM 1431 N N . GLN A 1 197 ? -29.873 -17.335 5.175 1.00 81.56 197 GLN A N 1
ATOM 1432 C CA . GLN A 1 197 ? -31.109 -16.564 5.197 1.00 81.56 197 GLN A CA 1
ATOM 1433 C C . GLN A 1 197 ? -30.898 -15.250 4.453 1.00 81.56 197 GLN A C 1
ATOM 1435 O O . GLN A 1 197 ? -29.958 -14.510 4.729 1.00 81.56 197 GLN A O 1
ATOM 1440 N N . GLY A 1 198 ? -31.771 -14.957 3.498 1.00 80.94 198 GLY A N 1
ATOM 1441 C CA . GLY A 1 198 ? -31.701 -13.732 2.717 1.00 80.94 198 GLY A CA 1
ATOM 1442 C C . GLY A 1 198 ? -32.931 -13.538 1.846 1.00 80.94 198 GLY A C 1
ATOM 1443 O O . GLY A 1 198 ? -33.835 -14.368 1.807 1.00 80.94 198 GLY A O 1
ATOM 1444 N N . SER A 1 199 ? -32.967 -12.428 1.121 1.00 84.25 199 SER A N 1
ATOM 1445 C CA . SER A 1 199 ? -33.953 -12.226 0.063 1.00 84.25 199 SER A CA 1
ATOM 1446 C C . SER A 1 199 ? -33.256 -11.684 -1.173 1.00 84.25 199 SER A C 1
ATOM 1448 O O . SER A 1 199 ? -32.432 -10.776 -1.088 1.00 84.25 199 SER A O 1
ATOM 1450 N N . PHE A 1 200 ? -33.564 -12.276 -2.319 1.00 78.81 200 PHE A N 1
ATOM 1451 C CA . PHE A 1 200 ? -33.186 -11.765 -3.623 1.00 78.81 200 PHE A CA 1
ATOM 1452 C C . PHE A 1 200 ? -34.365 -10.970 -4.167 1.00 78.81 200 PHE A C 1
ATOM 1454 O O . PHE A 1 200 ? -35.454 -11.519 -4.323 1.00 78.81 200 PHE A O 1
ATOM 1461 N N . SER A 1 201 ? -34.141 -9.699 -4.490 1.00 84.06 201 SER A N 1
ATOM 1462 C CA . SER A 1 201 ? -35.089 -8.906 -5.269 1.00 84.06 201 SER A CA 1
ATOM 1463 C C . SER A 1 201 ? -34.446 -8.517 -6.595 1.00 84.06 201 SER A C 1
ATOM 1465 O O . SER A 1 201 ? -33.307 -8.056 -6.633 1.00 84.06 201 SER A O 1
ATOM 1467 N N . GLY A 1 202 ? -35.151 -8.744 -7.698 1.00 86.94 202 GLY A N 1
ATOM 1468 C CA . GLY A 1 202 ? -34.627 -8.476 -9.031 1.00 86.94 202 GLY A CA 1
ATOM 1469 C C . GLY A 1 202 ? -35.681 -8.628 -10.117 1.00 86.94 202 GLY A C 1
ATOM 1470 O O . GLY A 1 202 ? -36.819 -9.001 -9.852 1.00 86.94 202 GLY A O 1
ATOM 1471 N N . LYS A 1 203 ? -35.301 -8.338 -11.362 1.00 83.62 203 LYS A N 1
ATOM 1472 C CA . LYS A 1 203 ? -36.185 -8.475 -12.526 1.00 83.62 203 LYS A CA 1
ATOM 1473 C C . LYS A 1 203 ? -35.786 -9.686 -13.352 1.00 83.62 203 LYS A C 1
ATOM 1475 O O . LYS A 1 203 ? -34.733 -9.682 -13.986 1.00 83.62 203 LYS A O 1
ATOM 1480 N N . ALA A 1 204 ? -36.644 -10.701 -13.390 1.00 81.44 204 ALA A N 1
ATOM 1481 C CA . ALA A 1 204 ? -36.490 -11.810 -14.321 1.00 81.44 204 ALA A CA 1
ATOM 1482 C C . ALA A 1 204 ? -37.101 -11.410 -15.666 1.00 81.44 204 ALA A C 1
ATOM 1484 O O . ALA A 1 204 ? -38.289 -11.095 -15.756 1.00 81.44 204 ALA A O 1
ATOM 1485 N N . THR A 1 205 ? -36.277 -11.412 -16.711 1.00 70.56 205 THR A N 1
ATOM 1486 C CA . THR A 1 205 ? -36.704 -11.058 -18.068 1.00 70.56 205 THR A CA 1
ATOM 1487 C C . THR A 1 205 ? -36.618 -12.294 -18.952 1.00 70.56 205 THR A C 1
ATOM 1489 O O . THR A 1 205 ? -35.570 -12.922 -19.066 1.00 70.56 205 THR A O 1
ATOM 1492 N N . THR A 1 206 ? -37.737 -12.656 -19.564 1.00 86.00 206 THR A N 1
ATOM 1493 C CA . THR A 1 206 ? -37.836 -13.692 -20.597 1.00 86.00 206 THR A CA 1
ATOM 1494 C C . THR A 1 206 ? -38.023 -13.027 -21.961 1.00 86.00 206 THR A C 1
ATOM 1496 O O . THR A 1 206 ? -38.237 -11.820 -22.042 1.00 86.00 206 THR A O 1
ATOM 1499 N N . HIS A 1 207 ? -37.996 -13.807 -23.044 1.00 65.88 207 HIS A N 1
ATOM 1500 C CA . HIS A 1 207 ? -38.188 -13.282 -24.404 1.00 65.88 207 HIS A CA 1
ATOM 1501 C C . HIS A 1 207 ? -39.520 -12.529 -24.611 1.00 65.88 207 HIS A C 1
ATOM 1503 O O . HIS A 1 207 ? -39.635 -11.763 -25.562 1.00 65.88 207 HIS A O 1
ATOM 1509 N N . SER A 1 208 ? -40.529 -12.766 -23.765 1.00 76.44 208 SER A N 1
ATOM 1510 C CA . SER A 1 208 ? -41.880 -12.210 -23.923 1.00 76.44 208 SER A CA 1
ATOM 1511 C C . SER A 1 208 ? -42.397 -11.431 -22.713 1.00 76.44 208 SER A C 1
ATOM 1513 O O . SER A 1 208 ? -43.374 -10.702 -22.851 1.00 76.44 208 SER A O 1
ATOM 1515 N N . HIS A 1 209 ? -41.772 -11.560 -21.539 1.00 71.06 209 HIS A N 1
ATOM 1516 C CA . HIS A 1 209 ? -42.276 -10.969 -20.298 1.00 71.06 209 HIS A CA 1
ATOM 1517 C C . HIS A 1 209 ? -41.145 -10.553 -19.365 1.00 71.06 209 HIS A C 1
ATOM 1519 O O . HIS A 1 209 ? -40.119 -11.229 -19.280 1.00 71.06 209 HIS A O 1
ATOM 1525 N N . GLN A 1 210 ? -41.391 -9.493 -18.601 1.00 83.38 210 GLN A N 1
ATOM 1526 C CA . GLN A 1 210 ? -40.567 -9.087 -17.473 1.00 83.38 210 GLN A CA 1
ATOM 1527 C C . GLN A 1 210 ? -41.404 -9.197 -16.200 1.00 83.38 210 GLN A C 1
ATOM 1529 O O . GLN A 1 210 ? -42.531 -8.703 -16.165 1.00 83.38 210 GLN A O 1
ATOM 1534 N N . MET A 1 211 ? -40.867 -9.852 -15.174 1.00 85.50 211 MET A N 1
ATOM 1535 C CA . MET A 1 211 ? -41.494 -9.921 -13.857 1.00 85.50 211 MET A CA 1
ATOM 1536 C C . MET A 1 211 ? -40.522 -9.462 -12.776 1.00 85.50 211 MET A C 1
ATOM 1538 O O . MET A 1 211 ? -39.338 -9.809 -12.802 1.00 85.50 211 MET A O 1
ATOM 1542 N N . ASP A 1 212 ? -41.040 -8.698 -11.821 1.00 86.81 212 ASP A N 1
ATOM 1543 C CA . ASP A 1 212 ? -40.354 -8.446 -10.562 1.00 86.81 212 ASP A CA 1
ATOM 1544 C C . ASP A 1 212 ? -40.420 -9.719 -9.717 1.00 86.81 212 ASP A C 1
ATOM 1546 O O . ASP A 1 212 ? -41.493 -10.267 -9.460 1.00 86.81 212 ASP A O 1
ATOM 1550 N N . VAL A 1 213 ? -39.257 -10.211 -9.313 1.00 83.19 213 VAL A N 1
ATOM 1551 C CA . VAL A 1 213 ? -39.104 -11.407 -8.497 1.00 83.19 213 VAL A CA 1
ATOM 1552 C C . VAL A 1 213 ? -38.567 -10.990 -7.142 1.00 83.19 213 VAL A C 1
ATOM 1554 O O . VAL A 1 213 ? -37.549 -10.306 -7.055 1.00 83.19 213 VAL A O 1
ATOM 1557 N N . ASN A 1 214 ? -39.238 -11.444 -6.088 1.00 82.94 214 ASN A N 1
ATOM 1558 C CA . ASN A 1 214 ? -38.717 -11.407 -4.732 1.00 82.94 214 ASN A CA 1
ATOM 1559 C C . ASN A 1 214 ? -38.707 -12.839 -4.184 1.00 82.94 214 ASN A C 1
ATOM 1561 O O . ASN A 1 214 ? -39.769 -13.419 -3.955 1.00 82.94 214 ASN A O 1
ATOM 1565 N N . VAL A 1 215 ? -37.520 -13.430 -4.048 1.00 82.31 215 VAL A N 1
ATOM 1566 C CA . VAL A 1 215 ? -37.336 -14.781 -3.506 1.00 82.31 215 VAL A CA 1
ATOM 1567 C C . VAL A 1 215 ? -36.666 -14.672 -2.147 1.00 82.31 215 VAL A C 1
ATOM 1569 O O . VAL A 1 215 ? -35.494 -14.316 -2.058 1.00 82.31 215 VAL A O 1
ATOM 1572 N N . GLY A 1 216 ? -37.396 -15.023 -1.090 1.00 83.94 216 GLY A N 1
ATOM 1573 C CA . GLY A 1 216 ? -36.788 -15.329 0.200 1.00 83.94 216 GLY A CA 1
ATOM 1574 C C . GLY A 1 216 ? -36.043 -16.659 0.113 1.00 83.94 216 GLY A C 1
ATOM 1575 O O . GLY A 1 216 ? -36.601 -17.653 -0.351 1.00 83.94 216 GLY A O 1
ATOM 1576 N N . VAL A 1 217 ? -34.789 -16.677 0.545 1.00 82.00 217 VAL A N 1
ATOM 1577 C CA . VAL A 1 217 ? -33.980 -17.887 0.674 1.00 82.00 217 VAL A CA 1
ATOM 1578 C C . VAL A 1 217 ? -33.829 -18.166 2.160 1.00 82.00 217 VAL A C 1
ATOM 1580 O O . VAL A 1 217 ? -33.358 -17.312 2.903 1.00 82.00 217 VAL A O 1
ATOM 1583 N N . ASP A 1 218 ? -34.242 -19.355 2.584 1.00 85.44 218 ASP A N 1
ATOM 1584 C CA . ASP A 1 218 ? -33.979 -19.879 3.920 1.00 85.44 218 ASP A CA 1
ATOM 1585 C C . ASP A 1 218 ? -33.619 -21.359 3.783 1.00 85.44 218 ASP A C 1
ATOM 1587 O O . ASP A 1 218 ? -34.488 -22.208 3.569 1.00 85.44 218 ASP A O 1
ATOM 1591 N N . PHE A 1 219 ? -32.322 -21.656 3.797 1.00 84.00 219 PHE A N 1
ATOM 1592 C CA . PHE A 1 219 ? -31.825 -23.013 3.597 1.00 84.00 219 PHE A CA 1
ATOM 1593 C C . PHE A 1 219 ? -30.643 -23.319 4.514 1.00 84.00 219 PHE A C 1
ATOM 1595 O O . PHE A 1 219 ? -29.726 -22.513 4.654 1.00 84.00 219 PHE A O 1
ATOM 1602 N N . GLU A 1 220 ? -30.642 -24.513 5.102 1.00 86.12 220 GLU A N 1
ATOM 1603 C CA . GLU A 1 220 ? -29.521 -25.052 5.871 1.00 86.12 220 GLU A CA 1
ATOM 1604 C C . GLU A 1 220 ? -28.745 -26.050 5.008 1.00 86.12 220 GLU A C 1
ATOM 1606 O O . GLU A 1 220 ? -29.319 -26.983 4.444 1.00 86.12 220 GLU A O 1
ATOM 1611 N N . MET A 1 221 ? -27.432 -25.857 4.896 1.00 86.75 221 MET A N 1
ATOM 1612 C CA . MET A 1 221 ? -26.558 -26.733 4.123 1.00 86.75 221 MET A CA 1
ATOM 1613 C C . MET A 1 221 ? -25.275 -27.067 4.883 1.00 86.75 221 MET A C 1
ATOM 1615 O O . MET A 1 221 ? -24.801 -26.244 5.665 1.00 86.75 221 MET A O 1
ATOM 1619 N N . PRO A 1 222 ? -24.649 -28.230 4.636 1.00 88.81 222 PRO A N 1
ATOM 1620 C CA . PRO A 1 222 ? -23.340 -28.530 5.205 1.00 88.81 222 PRO A CA 1
ATOM 1621 C C . PRO A 1 222 ? -22.313 -27.459 4.820 1.00 88.81 222 PRO A C 1
ATOM 1623 O O . PRO A 1 222 ? -22.240 -27.059 3.655 1.00 88.81 222 PRO A O 1
ATOM 1626 N N . SER A 1 223 ? -21.472 -27.031 5.762 1.00 79.44 223 SER A N 1
ATOM 1627 C CA . SER A 1 223 ? -20.511 -25.931 5.563 1.00 79.44 223 SER A CA 1
ATOM 1628 C C . SER A 1 223 ? -19.566 -26.160 4.377 1.00 79.44 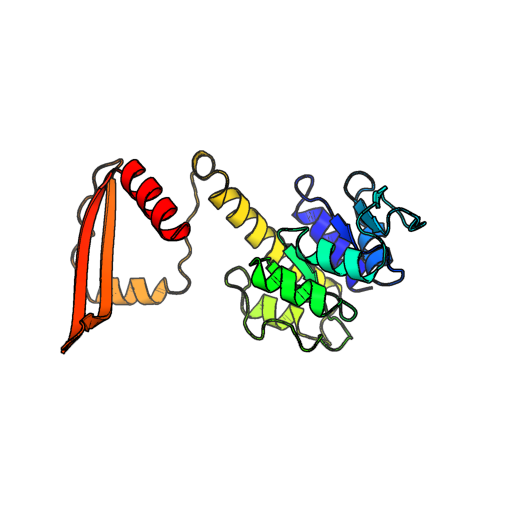223 SER A C 1
ATOM 1630 O O . SER A 1 223 ? -19.272 -25.239 3.619 1.00 79.44 223 SER A O 1
ATOM 1632 N N . LYS A 1 224 ? -19.168 -27.415 4.134 1.00 75.62 224 LYS A N 1
ATOM 1633 C CA . LYS A 1 224 ? -18.361 -27.804 2.964 1.00 75.62 224 LYS A CA 1
ATOM 1634 C C . LYS A 1 224 ? -19.075 -27.557 1.633 1.00 75.62 224 LYS A C 1
ATOM 1636 O O . LYS A 1 224 ? -18.430 -27.229 0.641 1.00 75.62 224 LYS A O 1
ATOM 1641 N N . VAL A 1 225 ? -20.395 -27.739 1.603 1.00 76.69 225 VAL A N 1
ATOM 1642 C CA . VAL A 1 225 ? -21.220 -27.474 0.418 1.00 76.69 225 VAL A CA 1
ATOM 1643 C C . VAL A 1 225 ? -21.362 -25.967 0.226 1.00 76.69 225 VAL A C 1
ATOM 1645 O O . VAL A 1 225 ? -21.150 -25.498 -0.885 1.00 76.69 225 VAL A O 1
ATOM 1648 N N . ALA A 1 226 ? -21.602 -25.209 1.302 1.00 79.00 226 ALA A N 1
ATOM 1649 C CA . ALA A 1 226 ? -21.660 -23.745 1.252 1.00 79.00 226 ALA A CA 1
ATOM 1650 C C . ALA A 1 226 ? -20.369 -23.133 0.696 1.00 79.00 226 ALA A C 1
ATOM 1652 O O . ALA A 1 226 ? -20.420 -22.342 -0.243 1.00 79.00 226 ALA A O 1
ATOM 1653 N N . ALA A 1 227 ? -19.212 -23.558 1.210 1.00 73.56 227 ALA A N 1
ATOM 1654 C CA . ALA A 1 227 ? -17.910 -23.083 0.749 1.00 73.56 227 ALA A CA 1
ATOM 1655 C C . ALA A 1 227 ? -17.679 -23.378 -0.744 1.00 73.56 227 ALA A C 1
ATOM 1657 O O . ALA A 1 227 ? -17.215 -22.516 -1.489 1.00 73.56 227 ALA A O 1
ATOM 1658 N N . LYS A 1 228 ? -18.058 -24.577 -1.213 1.00 79.19 228 LYS A N 1
ATOM 1659 C CA . LYS A 1 228 ? -17.939 -24.944 -2.631 1.00 79.19 228 LYS A CA 1
ATOM 1660 C C . LYS A 1 228 ? -18.863 -24.110 -3.524 1.00 79.19 228 LYS A C 1
ATOM 1662 O O . LYS A 1 228 ? -18.428 -23.675 -4.585 1.00 79.19 228 LYS A O 1
ATOM 1667 N N . THR A 1 229 ? -20.106 -23.881 -3.104 1.00 73.44 229 THR A N 1
ATOM 1668 C CA . THR A 1 229 ? -21.078 -23.071 -3.855 1.00 73.44 229 THR A CA 1
ATOM 1669 C C . THR A 1 229 ? -20.648 -21.606 -3.922 1.00 73.44 229 THR A C 1
ATOM 1671 O O . THR A 1 229 ? -20.716 -21.012 -4.992 1.00 73.44 229 THR A O 1
ATOM 1674 N N . MET A 1 230 ? -20.150 -21.034 -2.819 1.00 75.75 230 MET A N 1
ATOM 1675 C CA . MET A 1 230 ? -19.633 -19.659 -2.807 1.00 75.75 230 MET A CA 1
ATOM 1676 C C . MET A 1 230 ? -18.426 -19.498 -3.732 1.00 75.75 230 MET A C 1
ATOM 1678 O O . MET A 1 230 ? -18.369 -18.533 -4.486 1.00 75.75 230 MET A O 1
ATOM 1682 N N . LYS A 1 231 ? -17.519 -20.482 -3.758 1.00 73.88 231 LYS A N 1
ATOM 1683 C CA . LYS A 1 231 ? -16.414 -20.499 -4.721 1.00 73.88 231 LYS A CA 1
ATOM 1684 C C . LYS A 1 231 ? -16.913 -20.520 -6.170 1.00 73.88 231 LYS A C 1
ATOM 1686 O O . LYS A 1 231 ? -16.484 -19.706 -6.970 1.00 73.88 231 LYS A O 1
ATOM 1691 N N . GLN A 1 232 ? -17.877 -21.386 -6.492 1.00 78.12 232 GLN A N 1
ATOM 1692 C CA . GLN A 1 232 ? -18.447 -21.457 -7.844 1.00 78.12 232 GLN A CA 1
ATOM 1693 C C . GLN A 1 232 ? -19.148 -20.165 -8.280 1.00 78.12 232 GLN A C 1
ATOM 1695 O O . GLN A 1 232 ? -19.071 -19.810 -9.451 1.00 78.12 232 GLN A O 1
ATOM 1700 N N . LEU A 1 233 ? -19.825 -19.474 -7.358 1.00 69.88 233 LEU A N 1
ATOM 1701 C CA . LEU A 1 233 ? -20.461 -18.184 -7.635 1.00 69.88 233 LEU A CA 1
ATOM 1702 C C . LEU A 1 233 ? -19.447 -17.052 -7.806 1.00 69.88 233 LEU A C 1
ATOM 1704 O O . LEU A 1 233 ? -19.716 -16.138 -8.569 1.00 69.88 233 LEU A O 1
ATOM 1708 N N . SER A 1 234 ? -18.308 -17.107 -7.114 1.00 64.69 234 SER A N 1
ATOM 1709 C CA . SER A 1 234 ? -17.216 -16.145 -7.307 1.00 64.69 234 SER A CA 1
ATOM 1710 C C . SER A 1 234 ? -16.491 -16.341 -8.640 1.00 64.69 234 SER A C 1
ATOM 1712 O O . SER A 1 234 ? -15.945 -15.383 -9.174 1.00 64.69 234 SER A O 1
ATOM 1714 N N . ASP A 1 235 ? -16.461 -17.575 -9.145 1.00 68.75 235 ASP A N 1
ATOM 1715 C CA . ASP A 1 235 ? -15.806 -17.935 -10.407 1.00 68.75 235 ASP A CA 1
ATOM 1716 C C . ASP A 1 235 ? -16.715 -17.712 -11.646 1.00 68.75 235 ASP A C 1
ATOM 1718 O O . ASP A 1 235 ? -16.260 -17.932 -12.771 1.00 68.75 235 ASP A O 1
ATOM 1722 N N . SER A 1 236 ? -17.993 -17.339 -11.458 1.00 58.09 236 SER A N 1
ATOM 1723 C CA . SER A 1 236 ? -19.010 -17.157 -12.519 1.00 58.09 236 SER A CA 1
ATOM 1724 C C . SER A 1 236 ? -19.298 -15.688 -12.810 1.00 58.09 236 SER A C 1
ATOM 1726 O O . SER A 1 236 ? -19.501 -15.372 -14.004 1.00 58.09 236 SER A O 1
#

Organism: NCBI:txid878477

pLDDT: mean 84.95, std 13.96, range [44.56, 97.81]

Radius of gyration: 22.46 Å; chains: 1; bounding box: 64×48×44 Å

Foldseek 3Di:
DLLLLLLLLQCVQVPPVAAAEDQLDPDSLLSNQVNHDQARYEHEADQPDDSPGGHYYDHFDNHSVRSLQVLLVPDQEDADEQPRDLNSVVSVVVVVHHYQAAQQQHAHDPNDDPDDDPLADPVLNCLSRDNPHDSNSVSNSSNSSVSSVVVVVCCVVCVVVCPDPPPPPPCVVVVVVVCVVDPDPDPDQPPQKDWDWDWDWDWDDDPVDIDTDIDTDTDIDGPVVVVVVVVVVVVD

Secondary structure (DSSP, 8-state):
-HHHHHHHHHHHHHGGG--EEE-S-TTHHHHHHTTS-GGGEEEEE-TT----SSSEEEE-SSSHHHHHHHHHHS-SEEEE-TT--HHHHHHHHHTT-EEEE--TTSPPPTTS-SS--TTS-HHHHHHHH-TTS-HHHHHHHHHHHHHHHHHHHHHHH-GGG-TT-----TTHHHHHHHHHH--SPPP-PPTTEEEEEEEEEEEEE-SS-EEEEEEEEEEEEEHHHHHHHHHHHHT-